Protein AF-A0A6J1Z570-F1 (afdb_monomer)

Solvent-accessible surface area (backbone atoms only — not comparable to full-atom values): 15112 Å² total; per-residue (Å²): 138,85,83,80,77,79,84,75,81,76,87,74,67,71,60,48,63,39,94,82,79,66,54,66,30,42,66,76,55,38,66,63,40,53,66,53,47,60,62,48,73,79,49,80,74,75,82,84,51,67,68,60,59,67,48,61,93,48,93,68,74,79,75,68,76,67,78,79,72,74,84,68,78,79,74,77,78,64,57,68,60,54,49,50,51,51,54,49,53,52,52,50,54,50,51,44,53,50,25,60,74,71,71,44,80,68,70,78,79,74,78,77,86,75,64,86,69,45,43,65,32,93,76,75,69,52,68,27,47,59,75,55,31,60,57,45,44,60,53,41,51,58,47,54,73,70,50,74,84,52,66,66,64,54,51,49,55,51,51,53,51,53,51,57,57,68,68,53,71,81,75,77,77,75,86,71,54,70,70,59,56,53,55,54,52,60,63,70,56,82,71,82,83,78,76,84,82,83,87,83,84,84,80,88,75,79,82,69,85,75,74,83,82,80,80,83,88,81,76,84,82,81,85,87,80,134

Sequence (226 aa):
MAETEAFLADGNQELLPCEVCGRRFAADVLERHGPICRKLFNKKRKPFNSLKQRLQGTDILIVRTAPQSKHQPVRRSNWRQQHEDFINAIRSAKQSTLAVKEGRPLPPPPPASINPDYIQCPYCMRRFNETAASRHINFCKDQSSRRVFDPAQTAAKMASRVQARAQMSPKKEPTVTSAVRVLLQNRALGSPTVVPARPDGLPLSACVAVYPGMPPKGGERQTAVP

Mean predicted aligned error: 22.28 Å

Radius of gyration: 35.98 Å; Cα contacts (8 Å, |Δi|>4): 76; chains: 1; bounding box: 72×76×99 Å

Nearest PDB structures (foldseek):
  6lgl-assembly1_m  TM=1.733E-01  e=3.132E+00  Human alphaherpesvirus 3

Foldseek 3Di:
DDDPPDPPPCPDQPFDAAPQPRDTDHPVVNVVCNVVSVVVSPDDDDPDDPVVVVPVPDPPDPPDPDDDPPDDPPPPDPVPVVVVLVVVQVVLVVVQVVCVVVVHPGDDPPPPPDDPQWDAAPQPRDTDGPVVNVVCNVVSVVVSVVDPPPVVVVVVVVVVVVVVVVPPDPDPPDPDPPVVVVVVVCVVPDDDPDDDDDDDDDDDDDPPVDDPDDDDPDDDDDDDDD

Secondary structure (DSSP, 8-state):
----------TT---EEPTTT--EE-HHHHHHHHHHHHHHHT--PPP--HHHHHHTT---------------------HHHHHHHHHHHHHHHHHHHHHHHHTPPPPPPPPP---TTEEEPTTT--EEEHHHHHHHHHHHHHHHHH----HHHHHHHHHHHHHHHHSSPPP------HHHHHHHHHHHS----PPPPP------------PPPPPP----------

pLDDT: mean 72.23, std 17.19, range [32.25, 94.75]

Organism: Acinonyx jubatus (NCBI:txid32536)

InterPro domains:
  IPR026319 Zinc finger C2HC domain-containing protein 1A/B-like [PTHR13555] (13-191)
  IPR049899 Zinc finger, C2HC/C3H-type [PS52027] (14-43)
  IPR049899 Zinc finger, C2HC/C3H-type [PS52027] (117-146)

Structure (mmCIF, N/CA/C/O backbone):
data_AF-A0A6J1Z570-F1
#
_entry.id   AF-A0A6J1Z570-F1
#
loop_
_atom_site.group_PDB
_atom_site.id
_atom_site.type_symbol
_atom_site.label_atom_id
_atom_site.label_alt_id
_atom_site.label_comp_id
_atom_site.label_asym_id
_atom_site.label_entity_id
_atom_site.label_seq_id
_atom_site.pdbx_PDB_ins_code
_atom_site.Cartn_x
_atom_site.Cartn_y
_atom_site.Cartn_z
_atom_site.occupancy
_atom_site.B_iso_or_equiv
_atom_site.auth_seq_id
_atom_site.auth_comp_id
_atom_site.auth_asym_id
_atom_site.auth_atom_id
_atom_site.pdbx_PDB_model_num
ATOM 1 N N . MET A 1 1 ? 13.216 8.679 -68.398 1.00 39.03 1 MET A N 1
ATOM 2 C CA . MET A 1 1 ? 13.695 7.306 -68.158 1.00 39.03 1 MET A CA 1
ATOM 3 C C . MET A 1 1 ? 13.739 7.126 -66.650 1.00 39.03 1 MET A C 1
ATOM 5 O O . MET A 1 1 ? 14.578 7.744 -66.014 1.00 39.03 1 MET A O 1
ATOM 9 N N . ALA A 1 2 ? 12.737 6.459 -66.078 1.00 46.31 2 ALA A N 1
ATOM 10 C CA . ALA A 1 2 ? 12.627 6.222 -64.642 1.00 46.31 2 ALA A CA 1
ATOM 11 C C . ALA A 1 2 ? 13.081 4.785 -64.374 1.00 46.31 2 ALA A C 1
ATOM 13 O O . ALA A 1 2 ? 12.384 3.849 -64.755 1.00 46.31 2 ALA A O 1
ATOM 14 N N . GLU A 1 3 ? 14.254 4.621 -63.773 1.00 44.81 3 GLU A N 1
ATOM 15 C CA . GLU A 1 3 ? 14.752 3.320 -63.329 1.00 44.81 3 GLU A CA 1
ATOM 16 C C . GLU A 1 3 ? 14.380 3.161 -61.857 1.00 44.81 3 GLU A C 1
ATOM 18 O O . GLU A 1 3 ? 15.061 3.616 -60.942 1.00 44.81 3 GLU A O 1
ATOM 23 N N . THR A 1 4 ? 13.204 2.581 -61.636 1.00 50.41 4 THR A N 1
ATOM 24 C CA . THR A 1 4 ? 12.792 2.070 -60.333 1.00 50.41 4 THR A CA 1
ATOM 25 C C . THR A 1 4 ? 13.566 0.785 -60.073 1.00 50.41 4 THR A C 1
ATOM 27 O O . THR A 1 4 ? 13.170 -0.282 -60.545 1.00 50.41 4 THR A O 1
ATOM 30 N N . GLU A 1 5 ? 14.686 0.899 -59.363 1.00 55.66 5 GLU A N 1
ATOM 31 C CA . GLU A 1 5 ? 15.452 -0.252 -58.895 1.00 55.66 5 GLU A CA 1
ATOM 32 C C . GLU A 1 5 ? 14.578 -1.150 -58.014 1.00 55.66 5 GLU A C 1
ATOM 34 O O . GLU A 1 5 ? 13.958 -0.720 -57.036 1.00 55.66 5 GLU A O 1
ATOM 39 N N . ALA A 1 6 ? 14.500 -2.414 -58.419 1.00 51.16 6 ALA A N 1
ATOM 40 C CA . ALA A 1 6 ? 13.744 -3.449 -57.750 1.00 51.16 6 ALA A CA 1
ATOM 41 C C . ALA A 1 6 ? 14.336 -3.717 -56.360 1.00 51.16 6 ALA A C 1
ATOM 43 O O . ALA A 1 6 ? 15.468 -4.174 -56.218 1.00 51.16 6 ALA A O 1
ATOM 44 N N . PHE A 1 7 ? 13.533 -3.460 -55.331 1.00 51.59 7 PHE A N 1
ATOM 45 C CA . PHE A 1 7 ? 13.795 -3.844 -53.949 1.00 51.59 7 PHE A CA 1
ATOM 46 C C . PHE A 1 7 ? 13.725 -5.379 -53.847 1.00 51.59 7 PHE A C 1
ATOM 48 O O . PHE A 1 7 ? 12.663 -5.955 -53.604 1.00 51.59 7 PHE A O 1
ATOM 55 N N . LEU A 1 8 ? 14.844 -6.061 -54.103 1.00 52.47 8 LEU A N 1
ATOM 56 C CA . LEU A 1 8 ? 14.960 -7.496 -53.863 1.00 52.47 8 LEU A CA 1
ATOM 57 C C . LEU A 1 8 ? 14.956 -7.739 -52.351 1.00 52.47 8 LEU A C 1
ATOM 59 O O . LEU A 1 8 ? 15.816 -7.266 -51.610 1.00 52.47 8 LEU A O 1
ATOM 63 N N . ALA A 1 9 ? 13.934 -8.454 -51.890 1.00 54.38 9 ALA A N 1
ATOM 64 C CA . ALA A 1 9 ? 13.812 -8.915 -50.521 1.00 54.38 9 ALA A CA 1
ATOM 65 C C . ALA A 1 9 ? 14.889 -9.974 -50.235 1.00 54.38 9 ALA A C 1
ATOM 67 O O . ALA A 1 9 ? 14.720 -11.152 -50.550 1.00 54.38 9 ALA A O 1
ATOM 68 N N . ASP A 1 10 ? 15.985 -9.549 -49.614 1.00 55.69 10 ASP A N 1
ATOM 69 C CA . ASP A 1 10 ? 17.013 -10.424 -49.054 1.00 55.69 10 ASP A CA 1
ATOM 70 C C . ASP A 1 10 ? 16.459 -11.218 -47.859 1.00 55.69 10 ASP A C 1
ATOM 72 O O . ASP A 1 10 ? 16.632 -10.878 -46.688 1.00 55.69 10 ASP A O 1
ATOM 76 N N . GLY A 1 11 ? 15.778 -12.321 -48.156 1.00 56.38 11 GLY A N 1
ATOM 77 C CA . GLY A 1 11 ? 15.293 -13.281 -47.165 1.00 56.38 11 GLY A CA 1
ATOM 78 C C . GLY A 1 11 ? 16.377 -14.182 -46.562 1.00 56.38 11 GLY A C 1
ATOM 79 O O . GLY A 1 11 ? 16.032 -15.128 -45.858 1.00 56.38 11 GLY A O 1
ATOM 80 N N . ASN A 1 12 ? 17.668 -13.950 -46.837 1.00 60.09 12 ASN A N 1
ATOM 81 C CA . ASN A 1 12 ? 18.751 -14.781 -46.303 1.00 60.09 12 ASN A CA 1
ATOM 82 C C . ASN A 1 12 ? 20.106 -14.051 -46.260 1.00 60.09 12 ASN A C 1
ATOM 84 O O . ASN A 1 12 ? 21.081 -14.483 -46.868 1.00 60.09 12 ASN A O 1
ATOM 88 N N . GLN A 1 13 ? 20.182 -12.917 -45.559 1.00 71.75 13 GLN A N 1
ATOM 89 C CA . GLN A 1 13 ? 21.483 -12.327 -45.234 1.00 71.75 13 GLN A CA 1
ATOM 90 C C . GLN A 1 13 ? 22.195 -13.214 -44.210 1.00 71.75 13 GLN A C 1
ATOM 92 O O . GLN A 1 13 ? 21.683 -13.453 -43.114 1.00 71.75 13 GLN A O 1
ATOM 97 N N . GLU A 1 14 ? 23.381 -13.702 -44.567 1.00 80.56 14 GLU A N 1
ATOM 98 C CA . GLU A 1 14 ? 24.228 -14.495 -43.684 1.00 80.56 14 GLU A CA 1
ATOM 99 C C . GLU A 1 14 ? 24.595 -13.664 -42.442 1.00 80.56 14 GLU A C 1
ATOM 101 O O . GLU A 1 14 ? 25.355 -12.695 -42.499 1.00 80.56 14 GLU A O 1
ATOM 106 N N . LEU A 1 15 ? 23.979 -13.998 -41.303 1.00 89.00 15 LEU A N 1
ATOM 107 C CA . LEU A 1 15 ? 24.191 -13.273 -40.054 1.00 89.00 15 LEU A CA 1
ATOM 108 C C . LEU A 1 15 ? 25.433 -13.810 -39.340 1.00 89.00 15 LEU A C 1
ATOM 110 O O . LEU A 1 15 ? 25.412 -14.892 -38.736 1.00 89.00 15 LEU A O 1
ATOM 114 N N . LEU A 1 16 ? 26.489 -13.010 -39.348 1.00 89.12 16 LEU A N 1
ATOM 115 C CA . LEU A 1 16 ? 27.759 -13.308 -38.705 1.00 89.12 16 LEU A CA 1
ATOM 116 C C . LEU A 1 16 ? 27.738 -12.849 -37.231 1.00 89.12 16 LEU A C 1
ATOM 118 O O . LEU A 1 16 ? 27.262 -11.748 -36.929 1.00 89.12 16 LEU A O 1
ATOM 122 N N . PRO A 1 17 ? 28.204 -13.675 -36.276 1.00 93.44 17 PRO A N 1
ATOM 123 C CA . PRO A 1 17 ? 28.281 -13.300 -34.867 1.00 93.44 17 PRO A CA 1
ATOM 124 C C . PRO A 1 17 ? 29.435 -12.323 -34.596 1.00 93.44 17 PRO A C 1
ATOM 126 O O . PRO A 1 17 ? 30.544 -12.482 -35.093 1.00 93.44 17 PRO A O 1
ATOM 129 N N . CYS A 1 18 ? 29.198 -11.332 -33.739 1.00 92.69 18 CYS A N 1
ATOM 130 C CA . CYS A 1 18 ? 30.251 -10.467 -33.219 1.00 92.69 18 CYS A CA 1
ATOM 131 C C . CYS A 1 18 ? 31.118 -11.214 -32.196 1.00 92.69 18 CYS A C 1
ATOM 133 O O . CYS A 1 18 ? 30.606 -11.679 -31.179 1.00 92.69 18 CYS A O 1
ATOM 135 N N . GLU A 1 19 ? 32.436 -11.211 -32.397 1.00 89.62 19 GLU A N 1
ATOM 136 C CA . GLU A 1 19 ? 33.436 -11.848 -31.519 1.00 89.62 19 GLU A CA 1
ATOM 137 C C . GLU A 1 19 ? 33.403 -11.362 -30.059 1.00 89.62 19 GLU A C 1
ATOM 139 O O . GLU A 1 19 ? 33.823 -12.071 -29.151 1.00 89.62 19 GLU A O 1
ATOM 144 N N . VAL A 1 20 ? 32.910 -10.142 -29.816 1.00 89.38 20 VAL A N 1
ATOM 145 C CA . VAL A 1 20 ? 32.962 -9.492 -28.497 1.00 89.38 20 VAL A CA 1
ATOM 146 C C . VAL A 1 20 ? 31.667 -9.678 -27.702 1.00 89.38 20 VAL A C 1
ATOM 148 O O . VAL A 1 20 ? 31.713 -9.914 -26.500 1.00 89.38 20 VAL A O 1
ATOM 151 N N . CYS A 1 21 ? 30.498 -9.559 -28.343 1.00 89.69 21 CYS A N 1
ATOM 152 C CA . CYS A 1 21 ? 29.203 -9.621 -27.648 1.00 89.69 21 CYS A CA 1
ATOM 153 C C . CYS A 1 21 ? 28.295 -10.785 -28.069 1.00 89.69 21 CYS A C 1
ATOM 155 O O . CYS A 1 21 ? 27.199 -10.907 -27.523 1.00 89.69 21 CYS A O 1
ATOM 157 N N . GLY A 1 22 ? 28.702 -11.589 -29.056 1.00 89.38 22 GLY A N 1
ATOM 158 C CA . GLY A 1 22 ? 27.965 -12.758 -29.546 1.00 89.38 22 GLY A CA 1
ATOM 159 C C . GLY A 1 22 ? 26.669 -12.459 -30.309 1.00 89.38 22 GLY A C 1
ATOM 160 O O . GLY A 1 22 ? 25.993 -13.385 -30.750 1.00 89.38 22 GLY A O 1
ATOM 161 N N . ARG A 1 23 ? 26.288 -11.186 -30.485 1.00 92.00 23 ARG A N 1
ATOM 162 C CA . ARG A 1 23 ? 25.104 -10.810 -31.279 1.00 92.00 23 ARG A CA 1
ATOM 163 C C . ARG A 1 23 ? 25.392 -11.001 -32.768 1.00 92.00 23 ARG A C 1
ATOM 165 O O . ARG A 1 23 ? 26.503 -10.717 -33.206 1.00 92.00 23 ARG A O 1
ATOM 172 N N . ARG A 1 24 ? 24.398 -11.468 -33.529 1.00 91.75 24 ARG A N 1
ATOM 173 C CA . ARG A 1 24 ? 24.520 -11.748 -34.969 1.00 91.75 24 ARG A CA 1
ATOM 174 C C . ARG A 1 24 ? 24.059 -10.549 -35.799 1.00 91.75 24 ARG A C 1
ATOM 176 O O . ARG A 1 24 ? 23.015 -9.975 -35.495 1.00 91.75 24 ARG A O 1
ATOM 183 N N . PHE A 1 25 ? 24.820 -10.190 -36.828 1.00 92.00 25 PHE A N 1
ATOM 184 C CA . PHE A 1 25 ? 24.572 -9.038 -37.699 1.00 92.00 25 PHE A CA 1
ATOM 185 C C . PHE A 1 25 ? 24.823 -9.406 -39.164 1.00 92.00 25 PHE A C 1
ATOM 187 O O . PHE A 1 25 ? 25.623 -10.294 -39.441 1.00 92.00 25 PHE A O 1
ATOM 194 N N . ALA A 1 26 ? 24.175 -8.704 -40.097 1.00 92.06 26 ALA A N 1
ATOM 195 C CA . ALA A 1 26 ? 24.569 -8.736 -41.506 1.00 92.06 26 ALA A CA 1
ATOM 196 C C . ALA A 1 26 ? 25.972 -8.121 -41.675 1.00 92.06 26 ALA A C 1
ATOM 198 O O . ALA A 1 26 ? 26.375 -7.292 -40.855 1.00 92.06 26 ALA A O 1
ATOM 199 N N . ALA A 1 27 ? 26.700 -8.492 -42.730 1.00 87.81 27 ALA A N 1
ATOM 200 C CA . ALA A 1 27 ? 28.102 -8.105 -42.927 1.00 87.81 27 ALA A CA 1
ATOM 201 C C . ALA A 1 27 ? 28.358 -6.581 -42.842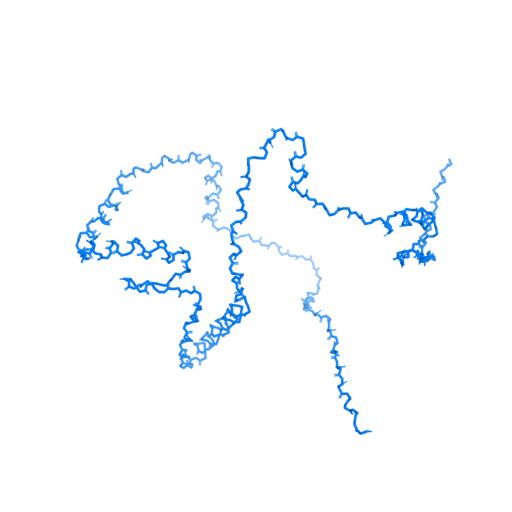 1.00 87.81 27 ALA A C 1
ATOM 203 O O . ALA A 1 27 ? 29.217 -6.157 -42.070 1.00 87.81 27 ALA A O 1
ATOM 204 N N . ASP A 1 28 ? 27.558 -5.750 -43.525 1.00 90.00 28 ASP A N 1
ATOM 205 C CA . ASP A 1 28 ? 27.683 -4.274 -43.477 1.00 90.00 28 ASP A CA 1
ATOM 206 C C . ASP A 1 28 ? 27.443 -3.710 -42.061 1.00 90.00 28 ASP A C 1
ATOM 208 O O . ASP A 1 28 ? 28.134 -2.811 -41.578 1.00 90.00 28 ASP A O 1
ATOM 212 N N . VAL A 1 29 ? 26.494 -4.289 -41.320 1.00 91.50 29 VAL A N 1
ATOM 213 C CA . VAL A 1 29 ? 26.224 -3.870 -39.938 1.00 91.50 29 VAL A CA 1
ATOM 214 C C . VAL A 1 29 ? 27.335 -4.341 -39.000 1.00 91.50 29 VAL A C 1
ATOM 216 O O . VAL A 1 29 ? 27.679 -3.620 -38.060 1.00 91.50 29 VAL A O 1
ATOM 219 N N . LEU A 1 30 ? 27.917 -5.521 -39.244 1.00 92.06 30 LEU A N 1
ATOM 220 C CA . LEU A 1 30 ? 29.006 -6.068 -38.439 1.00 92.06 30 LEU A CA 1
ATOM 221 C C . LEU A 1 30 ? 30.275 -5.212 -38.547 1.00 92.06 30 LEU A C 1
ATOM 223 O O . LEU A 1 30 ? 30.895 -4.948 -37.515 1.00 92.06 30 LEU A O 1
ATOM 227 N N . GLU A 1 31 ? 30.601 -4.713 -39.743 1.00 91.75 31 GLU A N 1
ATOM 228 C CA . GLU A 1 31 ? 31.704 -3.765 -39.977 1.00 91.75 31 GLU A CA 1
ATOM 229 C C . GLU A 1 31 ? 31.595 -2.525 -39.076 1.00 91.75 31 GLU A C 1
ATOM 231 O O . GLU A 1 31 ? 32.557 -2.126 -38.415 1.00 91.75 31 GLU A O 1
ATOM 236 N N . ARG A 1 32 ? 30.395 -1.945 -38.956 1.00 93.94 32 ARG A N 1
ATOM 237 C CA . ARG A 1 32 ? 30.157 -0.769 -38.096 1.00 93.94 32 ARG A CA 1
ATOM 238 C C . ARG A 1 32 ? 30.053 -1.145 -36.618 1.00 93.94 32 ARG A C 1
ATOM 240 O O . ARG A 1 32 ? 30.471 -0.389 -35.738 1.00 93.94 32 ARG A O 1
ATOM 247 N N . HIS A 1 33 ? 29.497 -2.319 -36.327 1.00 93.62 33 HIS A N 1
ATOM 248 C CA . HIS A 1 33 ? 29.290 -2.815 -34.972 1.00 93.62 33 HIS A CA 1
ATOM 249 C C . HIS A 1 33 ? 30.604 -3.197 -34.281 1.00 93.62 33 HIS A C 1
ATOM 251 O O . HIS A 1 33 ? 30.797 -2.837 -33.119 1.00 93.62 33 HIS A O 1
ATOM 257 N N . GLY A 1 34 ? 31.515 -3.888 -34.971 1.00 90.50 34 GLY A N 1
ATOM 258 C CA . GLY A 1 34 ? 32.787 -4.391 -34.443 1.00 90.50 34 GLY A CA 1
ATOM 259 C C . GLY A 1 34 ? 33.595 -3.365 -33.631 1.00 90.50 34 GLY A C 1
ATOM 260 O O . GLY A 1 34 ? 33.846 -3.599 -32.439 1.00 90.50 34 GLY A O 1
ATOM 261 N N . PRO A 1 35 ? 33.962 -2.199 -34.200 1.00 92.31 35 PRO A N 1
ATOM 262 C CA . PRO A 1 35 ? 34.765 -1.200 -33.497 1.00 92.31 35 PRO A CA 1
ATOM 263 C C . PRO A 1 35 ? 34.021 -0.548 -32.322 1.00 92.31 35 PRO A C 1
ATOM 265 O O . PRO A 1 35 ? 34.643 -0.205 -31.314 1.00 92.31 35 PRO A O 1
ATOM 268 N N . ILE A 1 36 ? 32.696 -0.384 -32.407 1.00 91.81 36 ILE A N 1
ATOM 269 C CA . ILE A 1 36 ? 31.874 0.202 -31.334 1.00 91.81 36 ILE A CA 1
ATOM 270 C C . ILE A 1 36 ? 31.732 -0.790 -30.180 1.00 91.81 36 ILE A C 1
ATOM 272 O O . ILE A 1 36 ? 31.922 -0.440 -29.013 1.00 91.81 36 ILE A O 1
ATOM 276 N N . CYS A 1 37 ? 31.429 -2.040 -30.512 1.00 92.06 37 CYS A N 1
ATOM 277 C CA . CYS A 1 37 ? 31.234 -3.123 -29.567 1.00 92.06 37 CYS A CA 1
ATOM 278 C C . CYS A 1 37 ? 32.497 -3.365 -28.744 1.00 92.06 37 CYS A C 1
ATOM 280 O O . CYS A 1 37 ? 32.435 -3.353 -27.517 1.00 92.06 37 CYS A O 1
ATOM 282 N N . ARG A 1 38 ? 33.665 -3.430 -29.396 1.00 90.25 38 ARG A N 1
ATOM 283 C CA . ARG A 1 38 ? 34.967 -3.557 -28.724 1.00 90.25 38 ARG A CA 1
ATOM 284 C C . ARG A 1 38 ? 35.237 -2.413 -27.739 1.00 90.25 38 ARG A C 1
ATOM 286 O O . ARG A 1 38 ? 35.681 -2.657 -26.619 1.00 90.25 38 ARG A O 1
ATOM 293 N N . LYS A 1 39 ? 34.928 -1.167 -28.124 1.00 88.75 39 LYS A N 1
ATOM 294 C CA . LYS A 1 39 ? 35.106 0.023 -27.267 1.00 88.75 39 LYS A CA 1
ATOM 295 C C . LYS A 1 39 ? 34.144 0.048 -26.076 1.00 88.75 39 LYS A C 1
ATOM 297 O O . LYS A 1 39 ? 34.499 0.553 -25.012 1.00 88.75 39 LYS A O 1
ATOM 302 N N . LEU A 1 40 ? 32.918 -0.446 -26.249 1.00 88.38 40 LEU A N 1
ATOM 303 C CA . LEU A 1 40 ? 31.883 -0.387 -25.217 1.00 88.38 40 LEU A CA 1
ATOM 304 C C . LEU A 1 40 ? 31.893 -1.593 -24.275 1.00 88.38 40 LEU A C 1
ATOM 306 O O . LEU A 1 40 ? 31.612 -1.412 -23.094 1.00 88.38 40 LEU A O 1
ATOM 310 N N . PHE A 1 41 ? 32.228 -2.788 -24.758 1.00 86.19 41 PHE A N 1
ATOM 311 C CA . PHE A 1 41 ? 32.132 -4.030 -23.987 1.00 86.19 41 PHE A CA 1
ATOM 312 C C . PHE A 1 41 ? 33.067 -4.048 -22.772 1.00 86.19 41 PHE A C 1
ATOM 314 O O . PHE A 1 41 ? 32.654 -4.404 -21.672 1.00 86.19 41 PHE A O 1
ATOM 321 N N . ASN A 1 42 ? 34.295 -3.551 -22.936 1.00 82.19 42 ASN A N 1
ATOM 322 C CA . ASN A 1 42 ? 35.270 -3.474 -21.843 1.00 82.19 42 ASN A CA 1
ATOM 323 C C . ASN A 1 42 ? 35.060 -2.255 -20.927 1.00 82.19 42 ASN A C 1
ATOM 325 O O . ASN A 1 42 ? 35.620 -2.180 -19.832 1.00 82.19 42 ASN A O 1
ATOM 329 N N . LYS A 1 43 ? 34.234 -1.286 -21.338 1.00 84.44 43 LYS A N 1
ATOM 330 C CA . LYS A 1 43 ? 33.998 -0.051 -20.589 1.00 84.44 43 LYS A CA 1
ATOM 331 C C . LYS A 1 43 ? 32.752 -0.184 -19.716 1.00 84.44 43 LYS A C 1
ATOM 333 O O . LYS A 1 43 ? 31.631 0.079 -20.150 1.00 84.44 43 LYS A O 1
ATOM 338 N N . LYS A 1 44 ? 32.948 -0.493 -18.433 1.00 81.75 44 LYS A N 1
ATOM 339 C CA . LYS A 1 44 ? 31.874 -0.429 -17.430 1.00 81.75 44 LYS A CA 1
ATOM 340 C C . LYS A 1 44 ? 31.391 1.021 -17.291 1.00 81.75 44 LYS A C 1
ATOM 342 O O . LYS A 1 44 ? 32.126 1.891 -16.820 1.00 81.75 44 LYS A O 1
ATOM 347 N N . ARG A 1 45 ? 30.159 1.307 -17.732 1.00 83.75 45 ARG A N 1
ATOM 348 C CA . ARG A 1 45 ? 29.529 2.620 -17.515 1.00 83.75 45 ARG A CA 1
ATOM 349 C C . ARG A 1 45 ? 29.343 2.829 -16.013 1.00 83.75 45 ARG A C 1
ATOM 351 O O . ARG A 1 45 ? 28.936 1.911 -15.305 1.00 83.75 45 ARG A O 1
ATOM 358 N N . LYS A 1 46 ? 29.635 4.037 -15.528 1.00 83.75 46 LYS A N 1
ATOM 359 C CA . LYS A 1 46 ? 29.370 4.398 -14.131 1.00 83.75 46 LYS A CA 1
ATOM 360 C C . LYS A 1 46 ? 27.859 4.287 -13.891 1.00 83.75 46 LYS A C 1
ATOM 362 O O . LYS A 1 46 ? 27.110 4.825 -14.713 1.00 83.75 46 LYS A O 1
ATOM 367 N N . PRO A 1 47 ? 27.407 3.614 -12.817 1.00 89.94 47 PRO A N 1
ATOM 368 C CA . PRO A 1 47 ? 26.001 3.599 -12.453 1.00 89.94 47 PRO A CA 1
ATOM 369 C C . PRO A 1 47 ? 25.472 5.025 -12.395 1.00 89.94 47 PRO A C 1
ATOM 371 O O . PRO A 1 47 ? 26.081 5.912 -11.788 1.00 89.94 47 PRO A O 1
ATOM 374 N N . PHE A 1 48 ? 24.364 5.248 -13.087 1.00 88.75 48 PHE A N 1
ATOM 375 C CA . PHE A 1 48 ? 23.754 6.555 -13.142 1.00 88.75 48 PHE A CA 1
ATOM 376 C C . PHE A 1 48 ? 23.190 6.909 -11.762 1.00 88.75 48 PHE A C 1
ATOM 378 O O . PHE A 1 48 ? 22.290 6.238 -11.260 1.00 88.75 48 PHE A O 1
ATOM 385 N N . ASN A 1 49 ? 23.736 7.949 -11.132 1.00 88.38 49 ASN A N 1
ATOM 386 C CA . ASN A 1 49 ? 23.252 8.432 -9.846 1.00 88.38 49 ASN A CA 1
ATOM 387 C C . ASN A 1 49 ? 22.321 9.627 -10.084 1.00 88.38 49 ASN A C 1
ATOM 389 O O . ASN A 1 49 ? 22.773 10.731 -10.393 1.00 88.38 49 ASN A O 1
ATOM 393 N N . SER A 1 50 ? 21.017 9.387 -9.941 1.00 87.69 50 SER A N 1
ATOM 394 C CA . SER A 1 50 ? 19.969 10.384 -10.177 1.00 87.69 50 SER A CA 1
ATOM 395 C C . SER A 1 50 ? 20.079 11.593 -9.247 1.00 87.69 50 SER A C 1
ATOM 397 O O . SER A 1 50 ? 19.844 12.715 -9.687 1.00 87.69 50 SER A O 1
ATOM 399 N N . LEU A 1 51 ? 20.485 11.391 -7.989 1.00 84.94 51 LEU A N 1
ATOM 400 C CA . LEU A 1 51 ? 20.720 12.475 -7.036 1.00 84.94 51 LEU A CA 1
ATOM 401 C C . LEU A 1 51 ? 21.867 13.366 -7.514 1.00 84.94 51 LEU A C 1
ATOM 403 O O . LEU A 1 51 ? 21.719 14.581 -7.572 1.00 84.94 51 LEU A O 1
ATOM 407 N N . LYS A 1 52 ? 22.984 12.763 -7.933 1.00 82.94 52 LYS A N 1
ATOM 408 C CA . LYS A 1 52 ? 24.130 13.511 -8.454 1.00 82.94 52 LYS A CA 1
ATOM 409 C C . LYS A 1 52 ? 23.771 14.300 -9.713 1.00 82.94 52 LYS A C 1
ATOM 411 O O . LYS A 1 52 ? 24.164 15.454 -9.804 1.00 82.94 52 LYS A O 1
ATOM 416 N N . GLN A 1 53 ? 23.010 13.720 -10.645 1.00 88.06 53 GLN A N 1
ATOM 417 C CA . GLN A 1 53 ? 22.578 14.455 -11.841 1.00 88.06 53 GLN A CA 1
ATOM 418 C C . GLN A 1 53 ? 21.637 15.616 -11.496 1.00 88.06 53 GLN A C 1
ATOM 420 O O . GLN A 1 53 ? 21.735 16.663 -12.117 1.00 88.06 53 GLN A O 1
ATOM 425 N N . ARG A 1 54 ? 20.747 15.458 -10.507 1.00 83.75 54 ARG A N 1
ATOM 426 C CA . ARG A 1 54 ? 19.865 16.548 -10.053 1.00 83.75 54 ARG A CA 1
ATOM 427 C C . ARG A 1 54 ? 20.621 17.685 -9.366 1.00 83.75 54 ARG A C 1
ATOM 429 O O . ARG A 1 54 ? 20.178 18.819 -9.454 1.00 83.75 54 ARG A O 1
ATOM 436 N N . LEU A 1 55 ? 21.717 17.368 -8.672 1.00 83.19 55 LEU A N 1
ATOM 437 C CA . LEU A 1 55 ? 22.544 18.345 -7.955 1.00 83.19 55 LEU A CA 1
ATOM 438 C C . LEU A 1 55 ? 23.586 19.031 -8.853 1.00 83.19 55 LEU A C 1
ATOM 440 O O . LEU A 1 55 ? 24.071 20.111 -8.525 1.00 83.19 55 LEU A O 1
ATOM 444 N N . GLN A 1 56 ? 23.965 18.418 -9.976 1.00 80.44 56 GLN A N 1
ATOM 445 C CA . GLN A 1 56 ? 24.863 19.042 -10.945 1.00 80.44 56 GLN A CA 1
ATOM 446 C C . GLN A 1 56 ? 24.168 20.242 -11.606 1.00 80.44 56 GLN A C 1
ATOM 448 O O . GLN A 1 56 ? 23.201 20.070 -12.338 1.00 80.44 56 GLN A O 1
ATOM 453 N N . GLY A 1 57 ? 24.678 21.453 -11.356 1.00 77.69 57 GLY A N 1
ATOM 454 C CA . GLY A 1 57 ? 24.150 22.703 -11.922 1.00 77.69 57 GLY A CA 1
ATOM 455 C C . GLY A 1 57 ? 23.197 23.478 -11.006 1.00 77.69 57 GLY A C 1
ATOM 456 O O . GLY A 1 57 ? 22.748 24.554 -11.386 1.00 77.69 57 GLY A O 1
ATOM 457 N N . THR A 1 58 ? 22.914 22.977 -9.801 1.00 77.62 58 THR A N 1
ATOM 458 C CA . THR A 1 58 ? 22.197 23.732 -8.764 1.00 77.62 58 THR A CA 1
ATOM 459 C C . THR A 1 58 ? 23.167 24.161 -7.670 1.00 77.62 58 THR A C 1
ATOM 461 O O . THR A 1 58 ? 23.813 23.300 -7.076 1.00 77.62 58 THR A O 1
ATOM 464 N N . ASP A 1 59 ? 23.210 25.453 -7.337 1.00 66.81 59 ASP A N 1
ATOM 465 C CA . ASP A 1 59 ? 24.029 26.009 -6.240 1.00 66.81 59 ASP A CA 1
ATOM 466 C C . ASP A 1 59 ? 23.410 25.750 -4.848 1.00 66.81 59 ASP A C 1
ATOM 468 O O . ASP A 1 59 ? 23.549 26.507 -3.888 1.00 66.81 59 ASP A O 1
ATOM 472 N N . ILE A 1 60 ? 22.654 24.655 -4.739 1.00 65.12 60 ILE A N 1
ATOM 473 C CA . ILE A 1 60 ? 22.084 24.201 -3.481 1.00 65.12 60 ILE A CA 1
ATOM 474 C C . ILE A 1 60 ? 23.226 23.526 -2.729 1.00 65.12 60 ILE A C 1
ATOM 476 O O . ILE A 1 60 ? 23.488 22.332 -2.897 1.00 65.12 60 ILE A O 1
ATOM 480 N N . LEU A 1 61 ? 23.907 24.313 -1.890 1.00 59.19 61 LEU A N 1
ATOM 481 C CA . LEU A 1 61 ? 24.676 23.805 -0.759 1.00 59.19 61 LEU A CA 1
ATOM 482 C C . LEU A 1 61 ? 23.858 22.686 -0.128 1.00 59.19 61 LEU A C 1
ATOM 484 O O . LEU A 1 61 ? 22.706 22.895 0.254 1.00 59.19 61 LEU A O 1
ATOM 488 N N . ILE A 1 62 ? 24.440 21.490 -0.079 1.00 59.56 62 ILE A N 1
ATOM 489 C CA . ILE A 1 62 ? 23.846 20.305 0.524 1.00 59.56 62 ILE A CA 1
ATOM 490 C C . ILE A 1 62 ? 23.511 20.678 1.970 1.00 59.56 62 ILE A C 1
ATOM 492 O O . ILE A 1 62 ? 24.355 20.577 2.863 1.00 59.56 62 ILE A O 1
ATOM 496 N N . VAL A 1 63 ? 22.281 21.140 2.211 1.00 51.81 63 VAL A N 1
ATOM 497 C CA . VAL A 1 63 ? 21.695 21.185 3.542 1.00 51.81 63 VAL A CA 1
ATOM 498 C C . VAL A 1 63 ? 21.650 19.731 3.944 1.00 51.81 63 VAL A C 1
ATOM 500 O O . VAL A 1 63 ? 20.811 18.964 3.477 1.00 51.81 63 VAL A O 1
ATOM 503 N N . ARG A 1 64 ? 22.692 19.375 4.695 1.00 54.25 64 ARG A N 1
ATOM 504 C CA . ARG A 1 64 ? 22.993 18.111 5.349 1.00 54.25 64 ARG A CA 1
ATOM 505 C C . ARG A 1 64 ? 21.722 17.282 5.427 1.00 54.25 64 ARG A C 1
ATOM 507 O O . ARG A 1 64 ? 20.924 17.448 6.346 1.00 54.25 64 ARG A O 1
ATOM 514 N N . THR A 1 65 ? 21.535 16.388 4.457 1.00 56.44 65 THR A N 1
ATOM 515 C CA . THR A 1 65 ? 20.658 15.246 4.673 1.00 56.44 65 THR A CA 1
ATOM 516 C C . THR A 1 65 ? 21.167 14.615 5.950 1.00 56.44 65 THR A C 1
ATOM 518 O O . THR A 1 65 ? 22.325 14.191 6.005 1.00 56.44 65 THR A O 1
ATOM 521 N N . ALA A 1 66 ? 20.342 14.696 6.991 1.00 58.69 66 ALA A N 1
ATOM 522 C CA . ALA A 1 66 ? 20.656 14.210 8.317 1.00 58.69 66 ALA A CA 1
ATOM 523 C C . ALA A 1 66 ? 21.297 12.814 8.220 1.00 58.69 66 ALA A C 1
ATOM 525 O O . ALA A 1 66 ? 20.921 12.044 7.324 1.00 58.69 66 ALA A O 1
ATOM 526 N N . PRO A 1 67 ? 22.265 12.486 9.098 1.00 56.31 67 PRO A N 1
ATOM 527 C CA . PRO A 1 67 ? 22.869 11.164 9.116 1.00 56.31 67 PRO A CA 1
ATOM 528 C C . PRO A 1 67 ? 21.756 10.124 9.096 1.00 56.31 67 PRO A C 1
ATOM 530 O O . PRO A 1 67 ? 20.819 10.210 9.892 1.00 56.31 67 PRO A O 1
ATOM 533 N N . GLN A 1 68 ? 21.841 9.212 8.123 1.00 58.38 68 GLN A N 1
ATOM 534 C CA . GLN A 1 68 ? 20.889 8.128 7.915 1.00 58.38 68 GLN A CA 1
ATOM 535 C C . GLN A 1 68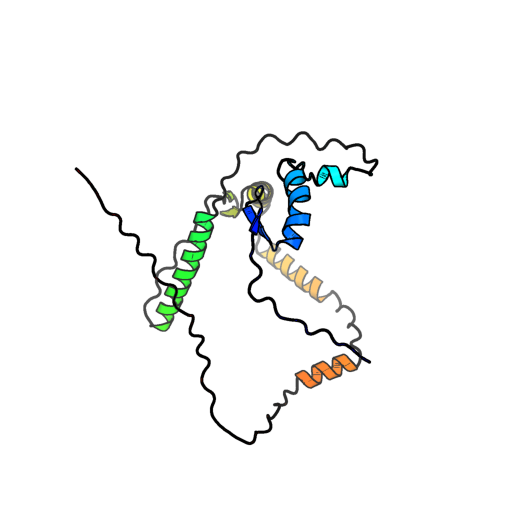 ? 20.537 7.542 9.278 1.00 58.38 68 GLN A C 1
ATOM 537 O O . GLN A 1 68 ? 21.405 7.033 9.991 1.00 58.38 68 GLN A O 1
ATOM 542 N N . SER A 1 69 ? 19.273 7.715 9.668 1.00 60.69 69 SER A N 1
ATOM 543 C CA . SER A 1 69 ? 18.746 7.196 10.919 1.00 60.69 69 SER A CA 1
ATOM 544 C C . SER A 1 69 ? 19.149 5.733 11.037 1.00 60.69 69 SER A C 1
ATOM 546 O O . SER A 1 69 ? 18.970 4.981 10.077 1.00 60.69 69 SER A O 1
ATOM 548 N N . LYS A 1 70 ? 19.709 5.377 12.199 1.00 56.09 70 LYS A N 1
ATOM 549 C CA . LYS A 1 70 ? 20.107 4.028 12.619 1.00 56.09 70 LYS A CA 1
ATOM 550 C C . LYS A 1 70 ? 19.295 2.958 11.893 1.00 56.09 70 LYS A C 1
ATOM 552 O O . LYS A 1 70 ? 18.069 3.016 11.923 1.00 56.09 70 LYS A O 1
ATOM 557 N N . HIS A 1 71 ? 20.005 2.023 11.263 1.00 56.41 71 HIS A N 1
ATOM 558 C CA . HIS A 1 71 ? 19.493 0.861 10.544 1.00 56.41 71 HIS A CA 1
ATOM 559 C C . HIS A 1 71 ? 18.312 0.237 11.303 1.00 56.41 71 HIS A C 1
ATOM 561 O O . HIS A 1 71 ? 18.502 -0.563 12.219 1.00 56.41 71 HIS A O 1
ATOM 567 N N . GLN A 1 72 ? 17.088 0.651 10.964 1.00 63.09 72 GLN A N 1
ATOM 568 C CA . GLN A 1 72 ? 15.888 0.039 11.517 1.00 63.09 72 GLN A CA 1
ATOM 569 C C . GLN A 1 72 ? 15.945 -1.444 11.136 1.00 63.09 72 GLN A C 1
ATOM 571 O O . GLN A 1 72 ? 16.334 -1.753 10.001 1.00 63.09 72 GLN A O 1
ATOM 576 N N . PRO A 1 73 ? 15.624 -2.373 12.052 1.00 65.88 73 PRO A N 1
ATOM 577 C CA . PRO A 1 73 ? 15.585 -3.784 11.712 1.00 65.88 73 PRO A CA 1
ATOM 578 C C . PRO A 1 73 ? 14.681 -3.938 10.492 1.00 65.88 73 PRO A C 1
ATOM 580 O O . PRO A 1 73 ? 13.548 -3.453 10.483 1.00 65.88 73 PRO A O 1
ATOM 583 N N . VAL A 1 74 ? 15.225 -4.536 9.430 1.00 63.16 74 VAL A N 1
ATOM 584 C CA . VAL A 1 74 ? 14.512 -4.751 8.172 1.00 63.16 74 VAL A CA 1
ATOM 585 C C . VAL A 1 74 ? 13.268 -5.563 8.514 1.00 63.16 74 VAL A C 1
ATOM 587 O O . VAL A 1 74 ? 13.361 -6.766 8.769 1.00 63.16 74 VAL A O 1
ATOM 590 N N . ARG A 1 75 ? 12.106 -4.901 8.592 1.00 66.69 75 ARG A N 1
ATOM 591 C CA . ARG A 1 75 ? 10.832 -5.586 8.808 1.00 66.69 75 ARG A CA 1
ATOM 592 C C . ARG A 1 75 ? 10.669 -6.549 7.644 1.00 66.69 75 ARG A C 1
ATOM 594 O O . ARG A 1 75 ? 10.606 -6.134 6.486 1.00 66.69 75 ARG A O 1
ATOM 601 N N . ARG A 1 76 ? 10.684 -7.844 7.948 1.00 68.69 76 ARG A N 1
ATOM 602 C CA . ARG A 1 76 ? 10.517 -8.890 6.943 1.00 68.69 76 ARG A CA 1
ATOM 603 C C . ARG A 1 76 ? 9.106 -8.739 6.390 1.00 68.69 76 ARG A C 1
ATOM 605 O O . ARG A 1 76 ? 8.139 -8.827 7.137 1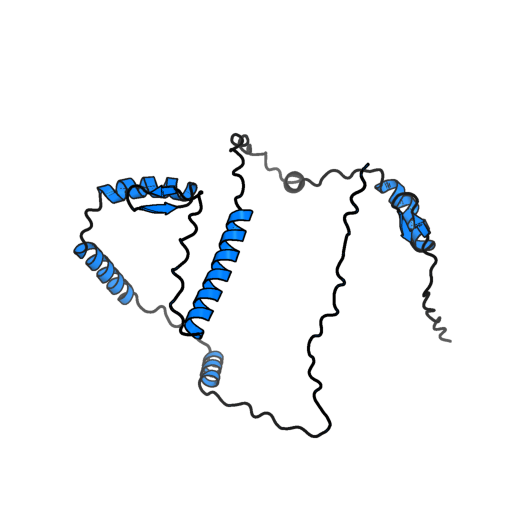.00 68.69 76 ARG A O 1
ATOM 612 N N . SER A 1 77 ? 8.999 -8.438 5.100 1.00 73.56 77 SER A N 1
ATOM 613 C CA . SER A 1 77 ? 7.702 -8.301 4.444 1.00 73.56 77 SER A CA 1
ATOM 614 C C . SER A 1 77 ? 6.979 -9.645 4.477 1.00 73.56 77 SER A C 1
ATOM 616 O O . SER A 1 77 ? 7.474 -10.633 3.931 1.00 73.56 77 SER A O 1
ATOM 618 N N . ASN A 1 78 ? 5.801 -9.677 5.094 1.00 80.94 78 ASN A N 1
ATOM 619 C CA . ASN A 1 78 ? 4.961 -10.866 5.177 1.00 80.94 78 ASN A CA 1
ATOM 620 C C . ASN A 1 78 ? 4.100 -11.066 3.911 1.00 80.94 78 ASN A C 1
ATOM 622 O O . ASN A 1 78 ? 2.914 -11.380 3.968 1.00 80.94 78 ASN A O 1
ATOM 626 N N . TRP A 1 79 ? 4.677 -10.819 2.732 1.00 82.94 79 TRP A N 1
ATOM 627 C CA . TRP A 1 79 ? 3.906 -10.784 1.487 1.00 82.94 79 TRP A CA 1
ATOM 628 C C . TRP A 1 79 ? 3.362 -12.162 1.093 1.00 82.94 79 TRP A C 1
ATOM 630 O O . TRP A 1 79 ? 2.267 -12.248 0.547 1.00 82.94 79 TRP A O 1
ATOM 640 N N . ARG A 1 80 ? 4.110 -13.243 1.369 1.00 87.75 80 ARG A N 1
ATOM 641 C CA . ARG A 1 80 ? 3.696 -14.610 1.013 1.00 87.75 80 ARG A CA 1
ATOM 642 C C . ARG A 1 80 ? 2.442 -15.013 1.776 1.00 87.75 80 ARG A C 1
ATOM 644 O O . ARG A 1 80 ? 1.508 -15.494 1.147 1.00 87.75 80 ARG A O 1
ATOM 651 N N . GLN A 1 81 ? 2.401 -14.762 3.086 1.00 83.81 81 GLN A N 1
ATOM 652 C CA . GLN A 1 81 ? 1.230 -15.108 3.887 1.00 83.81 81 GLN A CA 1
ATOM 653 C C . GLN A 1 81 ? 0.076 -14.121 3.662 1.00 83.81 81 GLN A C 1
ATOM 655 O O . GLN A 1 81 ? -1.054 -14.571 3.550 1.00 83.81 81 GLN A O 1
ATOM 660 N N . GLN A 1 82 ? 0.326 -12.827 3.409 1.00 83.75 82 GLN A N 1
ATOM 661 C CA . GLN A 1 82 ? -0.735 -11.914 2.939 1.00 83.75 82 GLN A CA 1
ATOM 662 C C . GLN A 1 82 ? -1.357 -12.364 1.607 1.00 83.75 82 GLN A C 1
ATOM 664 O O . GLN A 1 82 ? -2.570 -12.272 1.418 1.00 83.75 82 GLN A O 1
ATOM 669 N N . HIS A 1 83 ? -0.534 -12.847 0.674 1.00 90.81 83 HIS A N 1
ATOM 670 C CA . HIS A 1 83 ? -1.005 -13.374 -0.601 1.00 90.81 83 HIS A CA 1
ATOM 671 C C . HIS A 1 83 ? -1.808 -14.664 -0.413 1.00 90.81 83 HIS A C 1
ATOM 673 O O . HIS A 1 83 ? -2.898 -14.791 -0.964 1.00 90.81 83 HIS A O 1
ATOM 679 N N . GLU A 1 84 ? -1.297 -15.605 0.379 1.00 90.50 84 GLU A N 1
ATOM 680 C CA . GLU A 1 84 ? -1.991 -16.854 0.689 1.00 90.50 84 GLU A CA 1
ATOM 681 C C . GLU A 1 84 ? -3.338 -16.602 1.379 1.00 90.50 84 GLU A C 1
ATOM 683 O O . GLU A 1 84 ? -4.355 -17.143 0.945 1.00 90.50 84 GLU A O 1
ATOM 688 N N . ASP A 1 85 ? -3.371 -15.720 2.378 1.00 87.50 85 ASP A N 1
ATOM 689 C CA . ASP A 1 85 ? -4.589 -15.324 3.084 1.00 87.50 85 ASP A CA 1
ATOM 690 C C . ASP A 1 85 ? -5.622 -14.721 2.134 1.00 87.50 85 ASP A C 1
ATOM 692 O O . ASP A 1 85 ? -6.806 -15.056 2.197 1.00 87.50 85 ASP A O 1
ATOM 696 N N . PHE A 1 86 ? -5.183 -13.871 1.204 1.00 88.69 86 PHE A N 1
ATOM 697 C CA . PHE A 1 86 ? -6.055 -13.304 0.181 1.00 88.69 86 PHE A CA 1
ATOM 698 C C . PHE A 1 86 ? -6.636 -14.383 -0.743 1.00 88.69 86 PHE A C 1
ATOM 700 O O . PHE A 1 86 ? -7.843 -14.415 -0.991 1.00 88.69 86 PHE A O 1
ATOM 707 N N . ILE A 1 87 ? -5.797 -15.301 -1.227 1.00 93.25 87 ILE A N 1
ATOM 708 C CA . ILE A 1 87 ? -6.237 -16.407 -2.082 1.00 93.25 87 ILE A CA 1
ATOM 709 C C . ILE A 1 87 ? -7.221 -17.318 -1.332 1.00 93.25 87 ILE A C 1
ATOM 711 O O . ILE A 1 87 ? -8.251 -17.705 -1.890 1.00 93.25 87 ILE A O 1
ATOM 715 N N . ASN A 1 88 ? -6.952 -17.625 -0.064 1.00 90.88 88 ASN A N 1
ATOM 716 C CA . ASN A 1 88 ? -7.824 -18.441 0.776 1.00 90.88 88 ASN A CA 1
ATOM 717 C C . ASN A 1 88 ? -9.160 -17.742 1.068 1.00 90.88 88 ASN A C 1
ATOM 719 O O . ASN A 1 88 ? -10.204 -18.391 0.988 1.00 90.88 88 ASN A O 1
ATOM 723 N N . ALA A 1 89 ? -9.159 -16.428 1.310 1.00 89.06 89 ALA A N 1
ATOM 724 C CA . ALA A 1 89 ? -10.376 -15.633 1.476 1.00 89.06 89 ALA A CA 1
ATOM 725 C C . ALA A 1 89 ? -11.257 -15.639 0.213 1.00 89.06 89 ALA A C 1
ATOM 727 O O . ALA A 1 89 ? -12.478 -15.755 0.304 1.00 89.06 89 ALA A O 1
ATOM 728 N N . ILE A 1 90 ? -10.658 -15.581 -0.982 1.00 91.69 90 ILE A N 1
ATOM 729 C CA . ILE A 1 90 ? -11.417 -15.703 -2.237 1.00 91.69 90 ILE A CA 1
ATOM 730 C C . ILE A 1 90 ? -11.991 -17.113 -2.402 1.00 91.69 90 ILE A C 1
ATOM 732 O O . ILE A 1 90 ? -13.149 -17.265 -2.796 1.00 91.69 90 ILE A O 1
ATOM 736 N N . ARG A 1 91 ? -11.199 -18.158 -2.131 1.00 91.88 91 ARG A N 1
ATOM 737 C CA . ARG A 1 91 ? -11.663 -19.551 -2.248 1.00 91.88 91 ARG A CA 1
ATOM 738 C C . ARG A 1 91 ? -12.831 -19.831 -1.306 1.00 91.88 91 ARG A C 1
ATOM 740 O O . ARG A 1 91 ? -13.827 -20.396 -1.750 1.00 91.88 91 ARG A O 1
ATOM 747 N N . SER A 1 92 ? -12.740 -19.401 -0.050 1.00 89.00 92 SER A N 1
ATOM 748 C CA . SER A 1 92 ? -13.810 -19.591 0.933 1.00 89.00 92 SER A CA 1
ATOM 749 C C . SER A 1 92 ? -15.078 -18.816 0.565 1.00 89.00 92 SER A C 1
ATOM 751 O O . SER A 1 92 ? -16.168 -19.375 0.644 1.00 89.00 92 SER A O 1
ATOM 753 N N . ALA A 1 93 ? -14.955 -17.584 0.057 1.00 87.31 93 ALA A N 1
ATOM 754 C CA . ALA A 1 93 ? -16.097 -16.813 -0.440 1.00 87.31 93 ALA A CA 1
ATOM 755 C C . ALA A 1 93 ? -16.795 -17.485 -1.640 1.00 87.31 93 ALA A C 1
ATOM 757 O O . ALA A 1 93 ? -18.020 -17.451 -1.768 1.00 87.31 93 ALA A O 1
ATOM 758 N N . LYS A 1 94 ? -16.036 -18.139 -2.527 1.00 90.00 94 LYS A N 1
ATOM 759 C CA . LYS A 1 94 ? -16.623 -18.933 -3.617 1.00 90.00 94 LYS A CA 1
ATOM 760 C C . LYS A 1 94 ? -17.341 -20.174 -3.086 1.00 90.00 94 LYS A C 1
ATOM 762 O O . LYS A 1 94 ? -18.446 -20.457 -3.536 1.00 90.00 94 LYS A O 1
ATOM 767 N N . GLN A 1 95 ? -16.750 -20.882 -2.123 1.00 87.62 95 GLN A N 1
ATOM 768 C CA . GLN A 1 95 ? -17.372 -22.057 -1.501 1.00 87.62 95 GLN A CA 1
ATOM 769 C C . GLN A 1 95 ? -18.675 -21.708 -0.773 1.00 87.62 95 GLN A C 1
ATOM 771 O O . GLN A 1 95 ? -19.661 -22.423 -0.929 1.00 87.62 95 GLN A O 1
ATOM 776 N N . SER A 1 96 ? -18.720 -20.594 -0.037 1.00 85.00 96 SER A N 1
ATOM 777 C CA . SER A 1 96 ? -19.959 -20.143 0.606 1.00 85.00 96 SER A CA 1
ATOM 778 C C . SER A 1 96 ? -21.035 -19.791 -0.423 1.00 85.00 96 SER A C 1
ATOM 780 O O . SER A 1 96 ? -22.188 -20.172 -0.251 1.00 85.00 96 SER A O 1
ATOM 782 N N . THR A 1 97 ? -20.661 -19.153 -1.536 1.00 86.12 97 THR A N 1
ATOM 783 C CA . THR A 1 97 ? -21.592 -18.842 -2.635 1.00 86.12 97 THR A CA 1
ATOM 784 C C . THR A 1 97 ? -22.165 -20.109 -3.287 1.00 86.12 97 THR A C 1
ATOM 786 O O . THR A 1 97 ? -23.360 -20.163 -3.577 1.00 86.12 97 THR A O 1
ATOM 789 N N . LEU A 1 98 ? -21.341 -21.144 -3.495 1.00 86.25 98 LEU A N 1
ATOM 790 C CA . LEU A 1 98 ? -21.796 -22.439 -4.018 1.00 86.25 98 LEU A CA 1
ATOM 791 C C . LEU A 1 98 ? -22.751 -23.140 -3.044 1.00 86.25 98 LEU A C 1
ATOM 793 O O . LEU A 1 98 ? -23.814 -23.585 -3.466 1.00 86.25 98 LEU A O 1
ATOM 797 N N . ALA A 1 99 ? -22.432 -23.155 -1.746 1.00 83.25 99 ALA A N 1
ATOM 798 C CA . ALA A 1 99 ? -23.288 -23.762 -0.726 1.00 83.25 99 ALA A CA 1
ATOM 799 C C . ALA A 1 99 ? -24.680 -23.107 -0.660 1.00 83.25 99 ALA A C 1
ATOM 801 O O . ALA A 1 99 ? -25.682 -23.814 -0.574 1.00 83.25 99 ALA A O 1
ATOM 802 N N . VAL A 1 100 ? -24.754 -21.773 -0.781 1.00 85.94 100 VAL A N 1
ATOM 803 C CA . VAL A 1 100 ? -26.032 -21.041 -0.875 1.00 85.94 100 VAL A CA 1
ATOM 804 C C . VAL A 1 100 ? -26.820 -21.465 -2.112 1.00 85.94 100 VAL A C 1
ATOM 806 O O . VAL A 1 100 ? -28.026 -21.682 -2.023 1.00 85.94 100 VAL A O 1
ATOM 809 N N . LYS A 1 101 ? -26.152 -21.602 -3.263 1.00 85.88 101 LYS A N 1
ATOM 810 C CA . LYS A 1 101 ? -26.797 -22.004 -4.521 1.00 85.88 101 LYS A CA 1
ATOM 811 C C . LYS A 1 101 ? -27.335 -23.438 -4.467 1.00 85.88 101 LYS A C 1
ATOM 813 O O . LYS A 1 101 ? -28.396 -23.706 -5.018 1.00 85.88 101 LYS A O 1
ATOM 818 N N . GLU A 1 102 ? -26.608 -24.345 -3.824 1.00 86.75 102 GLU A N 1
ATOM 819 C CA . GLU A 1 102 ? -26.965 -25.764 -3.696 1.00 86.75 102 GLU A CA 1
ATOM 820 C C . GLU A 1 102 ? -27.940 -26.045 -2.538 1.00 86.75 102 GLU A C 1
ATOM 822 O O . GLU A 1 102 ? -28.366 -27.183 -2.358 1.00 86.75 102 GLU A O 1
ATOM 827 N N . GLY A 1 103 ? -28.302 -25.033 -1.738 1.00 77.81 103 GLY A N 1
ATOM 828 C CA . GLY A 1 103 ? -29.193 -25.195 -0.583 1.00 77.81 103 GLY A CA 1
ATOM 829 C C . GLY A 1 103 ? -28.578 -25.994 0.576 1.00 77.81 103 GLY A C 1
ATOM 830 O O . GLY A 1 103 ? -29.293 -26.445 1.470 1.00 77.81 103 GLY A O 1
ATOM 831 N N . ARG A 1 104 ? -27.253 -26.183 0.576 1.00 73.12 104 ARG A N 1
ATOM 832 C CA . ARG A 1 104 ? -26.495 -26.846 1.648 1.00 73.12 104 ARG A CA 1
ATOM 833 C C . ARG A 1 104 ? -26.303 -25.858 2.814 1.00 73.12 104 ARG A C 1
ATOM 835 O O . ARG A 1 104 ? -26.118 -24.667 2.562 1.00 73.12 104 ARG A O 1
ATOM 842 N N . PRO A 1 105 ? -26.301 -26.306 4.089 1.00 73.50 105 PRO A N 1
ATOM 843 C CA . PRO A 1 105 ? -25.971 -25.436 5.215 1.00 73.50 105 PRO A CA 1
ATOM 844 C C . PRO A 1 105 ? -24.629 -24.736 4.988 1.00 73.50 105 PRO A C 1
ATOM 846 O O . PRO A 1 105 ? -23.647 -25.367 4.585 1.00 73.50 105 PRO A O 1
ATOM 849 N N . LEU A 1 106 ? -24.623 -23.425 5.236 1.00 67.88 106 LEU A N 1
ATOM 850 C CA . LEU A 1 106 ? -23.462 -22.565 5.053 1.00 67.88 106 LEU A CA 1
ATOM 851 C C . LEU A 1 106 ? -22.253 -23.132 5.815 1.00 67.88 106 LEU A C 1
ATOM 853 O O . LEU A 1 106 ? -22.377 -23.413 7.011 1.00 67.88 106 LEU A O 1
ATOM 857 N N . PRO A 1 107 ? -21.083 -23.276 5.165 1.00 70.06 107 PRO A N 1
ATOM 858 C CA . PRO A 1 107 ? -19.862 -23.577 5.891 1.00 70.06 107 PRO A CA 1
ATOM 859 C C . PRO A 1 107 ? -19.604 -22.450 6.904 1.00 70.06 107 PRO A C 1
ATOM 861 O O . PRO A 1 107 ? -19.831 -21.278 6.573 1.00 70.06 107 PRO A O 1
ATOM 864 N N . PRO A 1 108 ? -19.163 -22.773 8.135 1.00 72.44 108 PRO A N 1
ATOM 865 C CA . PRO A 1 108 ? -18.883 -21.760 9.141 1.00 72.44 108 PRO A CA 1
ATOM 866 C C . PRO A 1 108 ? -17.884 -20.744 8.570 1.00 72.44 108 PRO A C 1
ATOM 868 O O . PRO A 1 108 ? -16.941 -21.144 7.876 1.00 72.44 108 PRO A O 1
ATOM 871 N N . PRO A 1 109 ? -18.096 -19.435 8.809 1.00 69.19 109 PRO A N 1
ATOM 872 C CA . PRO A 1 109 ? -17.236 -18.406 8.252 1.00 69.19 109 PRO A CA 1
ATOM 873 C C . PRO A 1 109 ? -15.788 -18.682 8.675 1.00 69.19 109 PRO A C 1
ATOM 875 O O . PRO A 1 109 ? -15.546 -18.950 9.857 1.00 69.19 109 PRO A O 1
ATOM 878 N N . PRO A 1 110 ? -14.825 -18.648 7.733 1.00 69.25 110 PRO A N 1
ATOM 879 C CA . PRO A 1 110 ? -13.431 -18.875 8.071 1.00 69.25 110 PRO A CA 1
ATOM 880 C C . PRO A 1 110 ? -13.003 -17.862 9.141 1.00 69.25 110 PRO A C 1
ATOM 882 O O . PRO A 1 110 ? -13.407 -16.693 9.067 1.00 69.25 110 PRO A O 1
ATOM 885 N N . PRO A 1 111 ? -12.202 -18.281 10.137 1.00 68.88 111 PRO A N 1
ATOM 886 C CA . PRO A 1 111 ? -11.694 -17.364 11.144 1.00 68.88 111 PRO A CA 1
ATOM 887 C C . PRO A 1 111 ? -10.963 -16.218 10.444 1.00 68.88 111 PRO A C 1
ATOM 889 O O . PRO A 1 111 ? -10.200 -16.440 9.502 1.00 68.88 111 PRO A O 1
ATOM 892 N N . ALA A 1 112 ? -11.229 -14.984 10.876 1.00 64.19 112 ALA A N 1
ATOM 893 C CA . ALA A 1 112 ? -10.585 -13.815 10.295 1.00 64.19 112 ALA A CA 1
ATOM 894 C C . ALA A 1 112 ? -9.063 -14.006 10.361 1.00 64.19 112 ALA A C 1
ATOM 896 O O . ALA A 1 112 ? -8.532 -14.221 11.450 1.00 64.19 112 ALA A O 1
ATOM 897 N N . SER A 1 113 ? -8.368 -13.939 9.217 1.00 64.88 113 SER A N 1
ATOM 898 C CA . SER A 1 113 ? -6.902 -13.953 9.209 1.00 64.88 113 SER A CA 1
ATOM 899 C C . SER A 1 113 ? -6.408 -12.783 10.067 1.00 64.88 113 SER A C 1
ATOM 901 O O . SER A 1 113 ? -6.600 -11.596 9.774 1.00 64.88 113 SER A O 1
ATOM 903 N N . ILE A 1 114 ? -5.825 -13.136 11.206 1.00 65.88 114 ILE A N 1
ATOM 904 C CA . ILE A 1 114 ? -5.232 -12.211 12.154 1.00 65.88 114 ILE A CA 1
ATOM 905 C C . ILE A 1 114 ? -3.829 -11.942 11.626 1.00 65.88 114 ILE A C 1
ATOM 907 O O . ILE A 1 114 ? -2.899 -12.693 11.896 1.00 65.88 114 ILE A O 1
ATOM 911 N N . ASN A 1 115 ? -3.674 -10.836 10.897 1.00 70.50 115 ASN A N 1
ATOM 912 C CA . ASN A 1 115 ? -2.346 -10.354 10.533 1.00 70.50 115 ASN A CA 1
ATOM 913 C C . ASN A 1 115 ? -1.522 -10.150 11.826 1.00 70.50 115 ASN A C 1
ATOM 915 O O . ASN A 1 115 ? -1.977 -9.414 12.716 1.00 70.50 115 ASN A O 1
ATOM 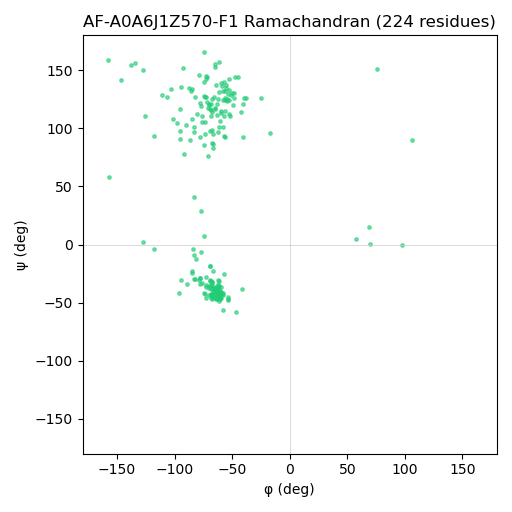919 N N . PRO A 1 116 ? -0.338 -10.775 11.956 1.00 70.12 116 PRO A N 1
ATOM 920 C CA . PRO A 1 116 ? 0.480 -10.702 13.170 1.00 70.12 116 PRO A CA 1
ATOM 921 C C . PRO A 1 116 ? 1.085 -9.307 13.403 1.00 70.12 116 PRO A C 1
ATOM 923 O O . PRO A 1 116 ? 1.436 -8.972 14.528 1.00 70.12 116 PRO A O 1
ATOM 926 N N . ASP A 1 117 ? 1.141 -8.458 12.371 1.00 76.94 117 ASP A N 1
ATOM 927 C CA . ASP A 1 117 ? 1.685 -7.091 12.441 1.00 76.94 117 ASP A CA 1
ATOM 928 C C . ASP A 1 117 ? 0.746 -6.060 13.101 1.00 76.94 117 ASP A C 1
ATOM 930 O O . ASP A 1 117 ? 1.116 -4.894 13.277 1.00 76.94 117 ASP A O 1
ATOM 934 N N . TYR A 1 118 ? -0.490 -6.449 13.426 1.00 86.12 118 TYR A N 1
ATOM 935 C CA . TYR A 1 118 ? -1.492 -5.541 13.981 1.00 86.12 118 TYR A CA 1
ATOM 936 C C . TYR A 1 118 ? -1.524 -5.608 15.508 1.00 86.12 118 TYR A C 1
ATOM 938 O O . TYR A 1 118 ? -1.935 -6.616 16.089 1.00 86.12 118 TYR A O 1
ATOM 946 N N . ILE A 1 119 ? -1.193 -4.485 16.144 1.00 88.00 119 ILE A N 1
ATOM 947 C CA . ILE A 1 119 ? -1.231 -4.294 17.595 1.00 88.00 119 ILE A CA 1
ATOM 948 C C . ILE A 1 119 ? -2.652 -3.901 18.009 1.00 88.00 119 ILE A C 1
ATOM 950 O O . ILE A 1 119 ? -3.287 -3.042 17.389 1.00 88.00 119 ILE A O 1
ATOM 954 N N . GLN A 1 120 ? -3.165 -4.533 19.063 1.00 91.56 120 GLN A N 1
ATOM 955 C CA . GLN A 1 120 ? -4.468 -4.211 19.636 1.00 91.56 120 GLN A CA 1
ATOM 956 C C . GLN A 1 120 ? -4.350 -3.065 20.647 1.00 91.56 120 GLN A C 1
ATOM 958 O O . GLN A 1 120 ? -3.490 -3.079 21.523 1.00 91.56 120 GLN A O 1
ATOM 963 N N . CYS A 1 121 ? -5.230 -2.069 20.535 1.00 93.19 121 CYS A N 1
ATOM 964 C CA . CYS A 1 121 ? -5.325 -0.998 21.519 1.00 93.19 121 CYS A CA 1
ATOM 965 C C . CYS A 1 121 ? -5.998 -1.514 22.807 1.00 93.19 121 CYS A C 1
ATOM 967 O O . CYS A 1 121 ? -7.118 -2.026 22.718 1.00 93.19 121 CYS A O 1
ATOM 969 N N . PRO A 1 122 ? -5.401 -1.324 23.998 1.00 92.38 122 PRO A N 1
ATOM 970 C CA . PRO A 1 122 ? -5.969 -1.809 25.260 1.00 92.38 122 PRO A CA 1
ATOM 971 C C . PRO A 1 122 ? -7.241 -1.060 25.693 1.00 92.38 122 PRO A C 1
ATOM 973 O O . PRO A 1 122 ? -8.005 -1.575 26.497 1.00 92.38 122 PRO A O 1
ATOM 976 N N . TYR A 1 123 ? -7.494 0.140 25.154 1.00 92.19 123 TYR A N 1
ATOM 977 C CA . TYR A 1 123 ? -8.611 0.999 25.576 1.00 92.19 123 TYR A CA 1
ATOM 978 C C . TYR A 1 123 ? -9.882 0.837 24.733 1.00 92.19 123 TYR A C 1
ATOM 980 O O . TYR A 1 123 ? -10.983 1.043 25.230 1.00 92.19 123 TYR A O 1
ATOM 988 N N . CYS A 1 124 ? -9.757 0.504 23.444 1.00 90.25 124 CYS A N 1
ATOM 989 C CA . CYS A 1 124 ? -10.906 0.395 22.532 1.00 90.25 124 CYS A CA 1
ATOM 990 C C . CYS A 1 124 ? -10.971 -0.934 21.771 1.00 90.25 124 CYS A C 1
ATOM 992 O O . CYS A 1 124 ? -11.834 -1.098 20.910 1.00 90.25 124 CYS A O 1
ATOM 994 N N . MET A 1 125 ? -10.035 -1.852 22.036 1.00 88.19 125 MET A N 1
ATOM 995 C CA . MET A 1 125 ? -9.909 -3.179 21.419 1.00 88.19 125 MET A CA 1
ATOM 996 C C . MET A 1 125 ? -9.776 -3.201 19.887 1.00 88.19 125 MET A C 1
ATOM 998 O O . MET A 1 125 ? -9.694 -4.278 19.294 1.00 88.19 125 MET A O 1
ATOM 1002 N N . ARG A 1 126 ? -9.685 -2.038 19.228 1.00 89.06 126 ARG A N 1
ATOM 1003 C CA . ARG A 1 126 ? -9.413 -1.930 17.790 1.00 89.06 126 ARG A CA 1
ATOM 1004 C C . ARG A 1 126 ? -7.952 -2.277 17.503 1.00 89.06 126 ARG A C 1
ATOM 1006 O O . ARG A 1 126 ? -7.061 -1.971 18.299 1.00 89.06 126 ARG A O 1
ATOM 1013 N N . ARG A 1 127 ? -7.711 -2.912 16.356 1.00 88.75 127 ARG A N 1
ATOM 1014 C CA . ARG A 1 127 ? -6.386 -3.362 15.911 1.00 88.75 127 ARG A CA 1
ATOM 1015 C C . ARG A 1 127 ? -5.850 -2.416 14.843 1.00 88.75 127 ARG A C 1
ATOM 1017 O O . ARG A 1 127 ? -6.573 -2.074 13.911 1.00 88.75 127 ARG A O 1
ATOM 1024 N N . PHE A 1 128 ? -4.592 -2.013 14.965 1.00 89.69 128 PHE A N 1
ATOM 1025 C CA . PHE A 1 128 ? -3.943 -1.070 14.053 1.00 89.69 128 PHE A CA 1
ATOM 1026 C C . PHE A 1 128 ? -2.556 -1.580 13.662 1.00 89.69 128 PHE A C 1
ATOM 1028 O O . PHE A 1 128 ? -1.941 -2.333 14.412 1.00 89.69 128 PHE A O 1
ATOM 1035 N N . ASN A 1 129 ? -2.037 -1.139 12.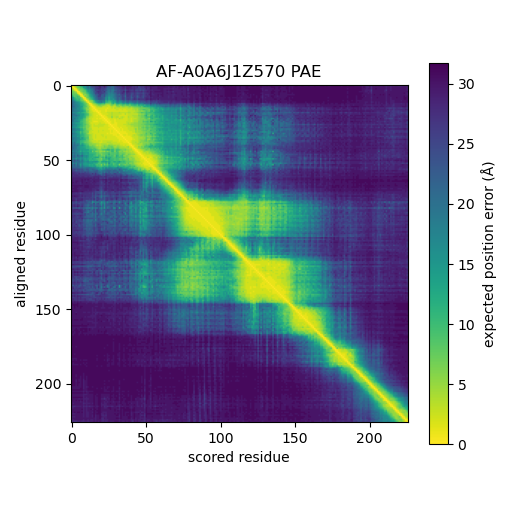515 1.00 89.12 129 ASN A N 1
ATOM 1036 C CA . ASN A 1 129 ? -0.609 -1.301 12.224 1.00 89.12 129 ASN A CA 1
ATOM 1037 C C . ASN A 1 129 ? 0.232 -0.543 13.267 1.00 89.12 129 ASN A C 1
ATOM 1039 O O . ASN A 1 129 ? -0.266 0.392 13.883 1.00 89.12 129 ASN A O 1
ATOM 1043 N N . GLU A 1 130 ? 1.494 -0.916 13.465 1.00 87.81 130 GLU A N 1
ATOM 1044 C CA . GLU A 1 130 ? 2.323 -0.371 14.549 1.00 87.81 130 GLU A CA 1
ATOM 1045 C C . GLU A 1 130 ? 2.397 1.168 14.570 1.00 87.81 130 GLU A C 1
ATOM 1047 O O . GLU A 1 130 ? 2.163 1.783 15.607 1.00 87.81 130 GLU A O 1
ATOM 1052 N N . THR A 1 131 ? 2.629 1.815 13.425 1.00 89.81 131 THR A N 1
ATOM 1053 C CA . THR A 1 131 ? 2.714 3.284 13.346 1.00 89.81 131 THR A CA 1
ATOM 1054 C C . THR A 1 131 ? 1.386 3.963 13.695 1.00 89.81 131 THR A C 1
ATOM 1056 O O . THR A 1 131 ? 1.357 4.983 14.392 1.00 89.81 131 THR A O 1
ATOM 1059 N N . ALA A 1 132 ? 0.268 3.405 13.226 1.00 92.50 132 ALA A N 1
ATOM 1060 C CA . ALA A 1 132 ? -1.065 3.881 13.562 1.00 92.50 132 ALA A CA 1
ATOM 1061 C C . ALA A 1 132 ? -1.408 3.575 15.022 1.00 92.50 132 ALA A C 1
ATOM 1063 O O . ALA A 1 132 ? -1.994 4.428 15.680 1.00 92.50 132 ALA A O 1
ATOM 1064 N N . ALA A 1 133 ? -0.994 2.421 15.548 1.00 93.69 133 ALA A N 1
ATOM 1065 C CA . ALA A 1 133 ? -1.164 2.030 16.939 1.00 93.69 133 ALA A CA 1
ATOM 1066 C C . ALA A 1 133 ? -0.449 3.020 17.861 1.00 93.69 133 ALA A C 1
ATOM 1068 O O . ALA A 1 133 ? -1.069 3.509 18.796 1.00 93.69 133 ALA A O 1
ATOM 1069 N N . SER A 1 134 ? 0.793 3.420 17.569 1.00 91.38 134 SER A N 1
ATOM 1070 C CA . SER A 1 134 ? 1.508 4.413 18.384 1.00 91.38 134 SER A CA 1
ATOM 1071 C C . SER A 1 134 ? 0.755 5.744 18.485 1.00 91.38 134 SER A C 1
ATOM 1073 O O . SER A 1 134 ? 0.659 6.326 19.563 1.00 91.38 134 SER A O 1
ATOM 1075 N N . ARG A 1 135 ? 0.172 6.237 17.386 1.00 94.25 135 ARG A N 1
ATOM 1076 C CA . ARG A 1 135 ? -0.622 7.482 17.403 1.00 94.25 135 ARG A CA 1
ATOM 1077 C C . ARG A 1 135 ? -1.985 7.276 18.060 1.00 94.25 135 ARG A C 1
ATOM 1079 O O . ARG A 1 135 ? -2.439 8.112 18.837 1.00 94.25 135 ARG A O 1
ATOM 1086 N N . HIS A 1 136 ? -2.623 6.150 17.759 1.00 94.75 136 HIS A N 1
ATOM 1087 C CA . HIS A 1 136 ? -3.950 5.817 18.241 1.00 94.75 136 HIS A CA 1
ATOM 1088 C C . HIS A 1 136 ? -3.959 5.562 19.744 1.00 94.75 136 HIS A C 1
ATOM 1090 O O . HIS A 1 136 ? -4.822 6.097 20.417 1.00 94.75 136 HIS A O 1
ATOM 1096 N N . ILE A 1 137 ? -3.017 4.788 20.283 1.00 93.69 137 ILE A N 1
ATOM 1097 C CA . ILE A 1 137 ? -2.976 4.416 21.703 1.00 93.69 137 ILE A CA 1
ATOM 1098 C C . ILE A 1 137 ? -2.833 5.664 22.578 1.00 93.69 137 ILE A C 1
ATOM 1100 O O . ILE A 1 137 ? -3.560 5.790 23.558 1.00 93.69 137 ILE A O 1
ATOM 1104 N N . ASN A 1 138 ? -1.975 6.615 22.195 1.00 93.31 138 ASN A N 1
ATOM 1105 C CA . ASN A 1 138 ? -1.797 7.867 22.936 1.00 93.31 138 ASN A CA 1
ATOM 1106 C C . ASN A 1 138 ? -3.090 8.693 22.995 1.00 93.31 138 ASN A C 1
ATOM 1108 O O . ASN A 1 138 ? -3.513 9.103 24.074 1.00 93.31 138 ASN A O 1
ATOM 1112 N N . PHE A 1 139 ? -3.753 8.882 21.851 1.00 92.19 139 PHE A N 1
ATOM 1113 C CA . PHE A 1 139 ? -5.033 9.589 21.806 1.00 92.19 139 PHE A CA 1
ATOM 1114 C C . PHE A 1 139 ? -6.146 8.806 22.510 1.00 92.19 139 PHE A C 1
ATOM 1116 O O . PHE A 1 139 ? -6.947 9.369 23.247 1.00 92.19 139 PHE A O 1
ATOM 1123 N N . CYS A 1 140 ? -6.202 7.495 22.298 1.00 93.25 140 CYS A N 1
ATOM 1124 C CA . CYS A 1 140 ? -7.250 6.640 22.828 1.00 93.25 140 CYS A CA 1
ATOM 1125 C C . CYS A 1 140 ? -7.157 6.504 24.348 1.00 93.25 140 CYS A C 1
ATOM 1127 O O . CYS A 1 140 ? -8.197 6.408 24.986 1.00 93.25 140 CYS A O 1
ATOM 1129 N N . LYS A 1 141 ? -5.951 6.551 24.926 1.00 91.19 141 LYS A N 1
ATOM 1130 C CA . LYS A 1 141 ? -5.737 6.609 26.375 1.00 91.19 141 LYS A CA 1
ATOM 1131 C C . LYS A 1 141 ? -6.434 7.827 26.982 1.00 91.19 141 LYS A C 1
ATOM 1133 O O . LYS A 1 141 ? -7.289 7.660 27.845 1.00 91.19 141 LYS A O 1
ATOM 1138 N N . ASP A 1 142 ? -6.123 9.028 26.491 1.00 88.62 142 ASP A N 1
ATOM 1139 C CA . ASP A 1 142 ? -6.707 10.285 26.993 1.00 88.62 142 ASP A CA 1
ATOM 1140 C C . ASP A 1 142 ? -8.206 10.396 26.668 1.00 88.62 142 ASP A C 1
ATOM 1142 O O . ASP A 1 142 ? -9.017 10.808 27.492 1.00 88.62 142 ASP A O 1
ATOM 1146 N N . GLN A 1 143 ? -8.615 9.931 25.489 1.00 86.81 143 GLN A N 1
ATOM 1147 C CA . GLN A 1 143 ? -10.024 9.892 25.123 1.00 86.81 143 GLN A CA 1
ATOM 1148 C C . GLN A 1 143 ? -10.819 8.923 26.007 1.00 86.81 143 GLN A C 1
ATOM 1150 O O . GLN A 1 143 ? -11.953 9.231 26.360 1.00 86.81 143 GLN A O 1
ATOM 1155 N N . SER A 1 144 ? -10.254 7.765 26.363 1.00 84.31 144 SER A N 1
ATOM 1156 C CA . SER A 1 144 ? -10.928 6.766 27.202 1.00 84.31 144 SER A CA 1
ATOM 1157 C C . SER A 1 144 ? -11.122 7.227 28.644 1.00 84.31 144 SER A C 1
ATOM 1159 O O . SER A 1 144 ? -12.135 6.888 29.240 1.00 84.31 144 SER A O 1
ATOM 1161 N N . SER A 1 145 ? -10.213 8.045 29.188 1.00 78.88 145 SER A N 1
ATOM 1162 C CA . SER A 1 145 ? -10.364 8.603 30.537 1.00 78.88 145 SER A CA 1
ATOM 1163 C C . SER A 1 145 ? -11.333 9.788 30.582 1.00 78.88 145 SER A C 1
ATOM 1165 O O . SER A 1 145 ? -12.007 9.989 31.587 1.00 78.88 145 SER A O 1
ATOM 1167 N N . ARG A 1 146 ? -11.436 10.568 29.496 1.00 76.62 146 ARG A N 1
ATOM 1168 C CA . ARG A 1 146 ? -12.359 11.715 29.398 1.00 76.62 146 ARG A CA 1
ATOM 1169 C C . ARG A 1 146 ? -13.778 11.332 28.997 1.00 76.62 146 ARG A C 1
ATOM 1171 O O . ARG A 1 146 ? -14.728 12.039 29.326 1.00 76.62 146 ARG A O 1
ATOM 1178 N N . ARG A 1 147 ? -13.940 10.260 28.222 1.00 63.75 147 ARG A N 1
ATOM 1179 C CA . ARG A 1 147 ? -15.249 9.793 27.762 1.00 63.75 147 ARG A CA 1
ATOM 1180 C C . ARG A 1 147 ? -15.859 8.875 28.813 1.00 63.75 147 ARG A C 1
ATOM 1182 O O . ARG A 1 147 ? -15.770 7.659 28.701 1.00 63.75 147 ARG A O 1
ATOM 1189 N N . VAL A 1 148 ? -16.616 9.455 29.737 1.00 61.31 148 VAL A N 1
ATOM 1190 C CA . VAL A 1 148 ? -17.848 8.781 30.158 1.00 61.31 148 VAL A CA 1
ATOM 1191 C C . VAL A 1 148 ? -18.765 8.855 28.936 1.00 61.31 148 VAL A C 1
ATOM 1193 O O . VAL A 1 148 ? -19.108 9.945 28.475 1.00 61.31 148 VAL A O 1
ATOM 1196 N N . PHE A 1 149 ? -19.026 7.720 28.288 1.00 60.88 149 PHE A N 1
ATOM 1197 C CA . PHE A 1 149 ? -19.890 7.669 27.112 1.00 60.88 149 PHE A CA 1
ATOM 1198 C C . PHE A 1 149 ? -21.311 8.019 27.555 1.00 60.88 149 PHE A C 1
ATOM 1200 O O . PHE A 1 149 ? -22.031 7.157 28.037 1.00 60.88 149 PHE A O 1
ATOM 1207 N N . ASP A 1 150 ? -21.683 9.292 27.425 1.00 69.69 150 ASP A N 1
ATOM 1208 C CA . ASP A 1 150 ? -23.061 9.754 27.549 1.00 69.69 150 ASP A CA 1
ATOM 1209 C C . ASP A 1 150 ? -23.706 9.691 26.147 1.00 69.69 150 ASP A C 1
ATOM 1211 O O . ASP A 1 150 ? -23.391 10.517 25.267 1.00 69.69 150 ASP A O 1
ATOM 1215 N N . PRO A 1 151 ? -24.548 8.674 25.877 1.00 74.25 151 PRO A N 1
ATOM 1216 C CA . PRO A 1 151 ? -25.156 8.477 24.566 1.00 74.25 151 PRO A CA 1
ATOM 1217 C C . PRO A 1 151 ? -26.045 9.662 24.171 1.00 74.25 151 PRO A C 1
ATOM 1219 O O . PRO A 1 151 ? -26.107 10.010 22.989 1.00 74.25 151 PRO A O 1
ATOM 1222 N N . ALA A 1 152 ? -26.673 10.327 25.149 1.00 74.56 152 ALA A N 1
ATOM 1223 C CA . ALA A 1 152 ? -27.598 11.429 24.914 1.00 74.56 152 ALA A CA 1
ATOM 1224 C C . ALA A 1 152 ? -26.867 12.665 24.372 1.00 74.56 152 ALA A C 1
ATOM 1226 O O . ALA A 1 152 ? -27.283 13.256 23.373 1.00 74.56 152 ALA A O 1
ATOM 1227 N N . GLN A 1 153 ? -25.709 13.007 24.943 1.00 76.12 153 GLN A N 1
ATOM 1228 C CA . GLN A 1 153 ? -24.912 14.146 24.472 1.00 76.12 153 GLN A CA 1
ATOM 1229 C C . GLN A 1 153 ? -24.289 13.916 23.091 1.00 76.12 153 GLN A C 1
ATOM 1231 O O . GLN A 1 153 ? -24.096 14.857 22.312 1.00 76.12 153 GLN A O 1
ATOM 1236 N N . THR A 1 154 ? -23.970 12.664 22.764 1.00 77.19 154 THR A N 1
ATOM 1237 C CA . THR A 1 154 ? -23.432 12.312 21.445 1.00 77.19 154 THR A CA 1
ATOM 1238 C C . THR A 1 154 ? -24.526 12.365 20.377 1.00 77.19 154 THR A C 1
ATOM 1240 O O . THR A 1 154 ? -24.295 12.935 19.309 1.00 77.19 154 THR A O 1
ATOM 1243 N N . ALA A 1 155 ? -25.726 11.860 20.679 1.00 79.62 155 ALA A N 1
ATOM 1244 C CA . ALA A 1 155 ? -26.892 11.972 19.804 1.00 79.62 155 ALA A CA 1
ATOM 1245 C C . ALA A 1 155 ? -27.286 13.440 19.562 1.00 79.62 155 ALA A C 1
ATOM 1247 O O . ALA A 1 155 ? -27.490 13.832 18.413 1.00 79.62 155 ALA A O 1
ATOM 1248 N N . ALA A 1 156 ? -27.280 14.278 20.606 1.00 81.06 156 ALA A N 1
ATOM 1249 C CA . ALA A 1 156 ? -27.566 15.708 20.490 1.00 81.06 156 ALA A CA 1
ATOM 1250 C C . ALA A 1 156 ? -26.567 16.431 19.568 1.00 81.06 156 ALA A C 1
ATOM 1252 O O . ALA A 1 156 ? -26.972 17.143 18.652 1.00 81.06 156 ALA A O 1
ATOM 1253 N N . LYS A 1 157 ? -25.256 16.183 19.718 1.00 80.69 157 LYS A N 1
ATOM 1254 C CA . LYS A 1 157 ? -24.226 16.767 18.834 1.00 80.69 157 LYS A CA 1
ATOM 1255 C C . LYS A 1 157 ? -24.357 16.311 17.378 1.00 80.69 157 LYS A C 1
ATOM 1257 O O . LYS A 1 157 ? -24.106 17.102 16.468 1.00 80.69 157 LYS A O 1
ATOM 1262 N N . MET A 1 158 ? -24.746 15.056 17.144 1.00 77.50 158 MET A N 1
ATOM 1263 C CA . MET A 1 158 ? -25.016 14.548 15.794 1.00 77.50 158 MET A CA 1
ATOM 1264 C C . MET A 1 158 ? -26.257 15.220 15.188 1.00 77.50 158 MET A C 1
ATOM 1266 O O . MET A 1 158 ? -26.193 15.677 14.048 1.00 77.50 158 MET A O 1
ATOM 1270 N N . ALA A 1 159 ? -27.339 15.365 15.959 1.00 82.69 159 ALA A N 1
ATOM 1271 C CA . ALA A 1 159 ? -28.559 16.048 15.529 1.00 82.69 159 ALA A CA 1
ATOM 1272 C C . ALA A 1 159 ? -28.309 17.532 15.208 1.00 82.69 159 ALA A C 1
ATOM 1274 O O . ALA A 1 159 ? -28.673 17.996 14.127 1.00 82.69 159 ALA A O 1
ATOM 1275 N N . SER A 1 160 ? -27.591 18.260 16.071 1.00 81.25 160 SER A N 1
ATOM 1276 C CA . SER A 1 160 ? -27.221 19.659 15.817 1.00 81.25 160 SER A CA 1
ATOM 1277 C C . SER A 1 160 ? -26.327 19.813 14.585 1.00 81.25 160 SER A C 1
ATOM 1279 O O . SER A 1 160 ? -26.454 20.792 13.856 1.00 81.25 160 SER A O 1
ATOM 1281 N N . ARG A 1 161 ? -25.447 18.844 14.290 1.00 83.06 161 ARG A N 1
ATOM 1282 C CA . ARG A 1 161 ? -24.615 18.867 13.074 1.00 83.06 161 ARG A CA 1
ATOM 1283 C C . ARG A 1 161 ? -25.428 18.631 11.800 1.00 83.06 161 ARG A C 1
ATOM 1285 O O . ARG A 1 161 ? -25.115 19.230 10.773 1.00 83.06 161 ARG A O 1
ATOM 1292 N N . VAL A 1 162 ? -26.453 17.780 11.854 1.00 80.56 162 VAL A N 1
ATOM 1293 C CA . VAL A 1 162 ? -27.394 17.568 10.739 1.00 80.56 162 VAL A CA 1
ATOM 1294 C C . VAL A 1 162 ? -28.228 18.825 10.505 1.00 80.56 162 VAL A C 1
ATOM 1296 O O . VAL A 1 162 ? -28.339 19.269 9.366 1.00 80.56 162 VAL A O 1
ATOM 1299 N N . GLN A 1 163 ? -28.718 19.459 11.571 1.00 76.50 163 GLN A N 1
ATOM 1300 C CA . GLN A 1 163 ? -29.441 20.730 11.485 1.00 76.50 163 GLN A CA 1
ATOM 1301 C C . GLN A 1 163 ? -28.550 21.862 10.952 1.00 76.50 163 GLN A C 1
ATOM 1303 O O . GLN A 1 163 ? -28.944 22.560 10.025 1.00 76.50 163 GLN A O 1
ATOM 1308 N N . ALA A 1 164 ? -27.311 21.995 11.436 1.00 71.38 164 ALA A N 1
ATOM 1309 C CA . ALA A 1 164 ? -26.354 22.980 10.928 1.00 71.38 164 ALA A CA 1
ATOM 1310 C C . ALA A 1 164 ? -25.992 22.747 9.451 1.00 71.38 164 ALA A C 1
ATOM 1312 O O . ALA A 1 164 ? -25.732 23.702 8.725 1.00 71.38 164 ALA A O 1
ATOM 1313 N N . ARG A 1 165 ? -26.003 21.488 8.991 1.00 71.00 165 ARG A N 1
ATOM 1314 C CA . ARG A 1 165 ? -25.782 21.134 7.582 1.00 71.00 165 ARG A CA 1
ATOM 1315 C C . ARG A 1 165 ? -27.016 21.362 6.704 1.00 71.00 165 ARG A C 1
ATOM 1317 O O . ARG A 1 165 ? -26.854 21.650 5.527 1.00 71.00 165 ARG A O 1
ATOM 1324 N N . ALA A 1 166 ? -28.220 21.267 7.262 1.00 66.81 166 ALA A N 1
ATOM 1325 C CA . ALA A 1 166 ? -29.459 21.644 6.581 1.00 66.81 166 ALA A CA 1
ATOM 1326 C C . ALA A 1 166 ? -29.610 23.172 6.449 1.00 66.81 166 ALA A C 1
ATOM 1328 O O . ALA A 1 166 ? -30.218 23.651 5.500 1.00 66.81 166 ALA A O 1
ATOM 1329 N N . GLN A 1 167 ? -29.018 23.931 7.376 1.00 63.25 167 GLN A N 1
ATOM 1330 C CA . GLN A 1 167 ? -29.030 25.400 7.400 1.00 63.25 167 GLN A CA 1
ATOM 1331 C C . GLN A 1 167 ? -27.948 26.044 6.510 1.00 63.25 167 GLN A C 1
ATOM 1333 O O . GLN A 1 167 ? -27.974 27.252 6.290 1.00 63.25 167 GLN A O 1
ATOM 1338 N N . MET A 1 168 ? -26.999 25.270 5.964 1.00 54.03 168 MET A N 1
ATOM 1339 C CA . MET A 1 168 ? -26.112 25.775 4.911 1.00 54.03 168 MET A CA 1
ATOM 1340 C C . MET A 1 168 ? -26.843 25.711 3.573 1.00 54.03 168 MET A C 1
ATOM 1342 O O . MET A 1 168 ? -27.149 24.636 3.062 1.00 54.03 168 MET A O 1
ATOM 1346 N N . SER A 1 169 ? -27.131 26.898 3.042 1.00 59.12 169 SER A N 1
ATOM 1347 C CA . SER A 1 169 ? -27.816 27.136 1.775 1.00 59.12 169 SER A CA 1
ATOM 1348 C C . SER A 1 169 ? -27.233 26.271 0.649 1.00 59.12 169 SER A C 1
ATOM 1350 O O . SER A 1 169 ? -26.010 26.083 0.604 1.00 59.12 169 SER A O 1
ATOM 1352 N N . PRO A 1 170 ? -28.050 25.779 -0.301 1.00 61.72 170 PRO A N 1
ATOM 1353 C CA . PRO A 1 170 ? -27.512 25.115 -1.478 1.00 61.72 170 PRO A CA 1
ATOM 1354 C C . PRO A 1 170 ? -26.551 26.081 -2.181 1.00 61.72 170 PRO A C 1
ATOM 1356 O O . PRO A 1 170 ? -26.892 27.232 -2.462 1.00 61.72 170 PRO A O 1
ATOM 1359 N N . LYS A 1 171 ? -25.314 25.628 -2.429 1.00 57.94 171 LYS A N 1
ATOM 1360 C CA . LYS A 1 171 ? -24.397 26.325 -3.337 1.00 57.94 171 LYS A CA 1
ATOM 1361 C C . LYS A 1 171 ? -25.162 26.593 -4.633 1.00 57.94 171 LYS A C 1
ATOM 1363 O O . LYS A 1 171 ? -25.784 25.675 -5.160 1.00 57.94 171 LYS A O 1
ATOM 1368 N N . LYS A 1 172 ? -25.107 27.848 -5.094 1.00 54.53 172 LYS A N 1
ATOM 1369 C CA . LYS A 1 172 ? -25.695 28.320 -6.354 1.00 54.53 172 LYS A CA 1
ATOM 1370 C C . LYS A 1 172 ? -25.490 27.260 -7.438 1.00 54.53 172 LYS A C 1
ATOM 1372 O O . LYS A 1 172 ? -24.356 26.819 -7.635 1.00 54.53 172 LYS A O 1
ATOM 1377 N N . GLU A 1 173 ? -26.591 26.858 -8.072 1.00 52.66 173 GLU A N 1
ATOM 1378 C CA . GLU A 1 173 ? -26.615 26.007 -9.264 1.00 52.66 173 GLU A CA 1
ATOM 1379 C C . GLU A 1 173 ? -25.450 26.384 -10.194 1.00 52.66 173 GLU A C 1
ATOM 1381 O O . GLU A 1 173 ? -25.307 27.567 -10.526 1.00 52.66 173 GLU A O 1
ATOM 1386 N N . PRO A 1 174 ? -24.589 25.439 -10.613 1.00 60.88 174 PRO A N 1
ATOM 1387 C CA . PRO A 1 174 ? -23.701 25.717 -11.727 1.00 60.88 174 PRO A CA 1
ATOM 1388 C C . PRO A 1 174 ? -24.590 25.985 -12.942 1.00 60.88 174 PRO A C 1
ATOM 1390 O O . PRO A 1 174 ? -25.450 25.169 -13.253 1.00 60.88 174 PRO A O 1
ATOM 1393 N N . THR A 1 175 ? -24.419 27.126 -13.611 1.00 57.12 175 THR A N 1
ATOM 1394 C CA . THR A 1 175 ? -25.144 27.463 -14.843 1.00 57.12 175 THR A CA 1
ATOM 1395 C C . THR A 1 175 ? -24.888 26.384 -15.890 1.00 57.12 175 THR A C 1
ATOM 1397 O O . THR A 1 175 ? -23.894 26.411 -16.613 1.00 57.12 175 THR A O 1
ATOM 1400 N N . VAL A 1 176 ? -25.775 25.396 -15.947 1.00 62.31 176 VAL A N 1
ATOM 1401 C CA . VAL A 1 176 ? -25.752 24.344 -16.951 1.00 62.31 176 VAL A CA 1
ATOM 1402 C C . VAL A 1 176 ? -26.290 24.960 -18.240 1.00 62.31 176 VAL A C 1
ATOM 1404 O O . VAL A 1 176 ? -27.483 25.241 -18.360 1.00 62.31 176 VAL A O 1
ATOM 1407 N N . THR A 1 177 ? -25.395 25.227 -19.192 1.00 66.62 177 THR A N 1
ATOM 1408 C CA . THR A 1 177 ? -25.721 25.758 -20.520 1.00 66.62 177 THR A CA 1
ATOM 1409 C C . THR A 1 177 ? -26.785 24.884 -21.188 1.00 66.62 177 THR A C 1
ATOM 1411 O O . THR A 1 177 ? -26.752 23.661 -21.054 1.00 66.62 177 THR A O 1
ATOM 1414 N N . SER A 1 178 ? -27.710 25.505 -21.928 1.00 67.44 178 SER A N 1
ATOM 1415 C CA . SER A 1 178 ? -28.879 24.869 -22.570 1.00 67.44 178 SER A CA 1
ATOM 1416 C C . SER A 1 178 ? -28.581 23.506 -23.228 1.00 67.44 178 SER A C 1
ATOM 1418 O O . SER A 1 178 ? -29.341 22.553 -23.068 1.00 67.44 178 SER A O 1
ATOM 1420 N N . ALA A 1 179 ? -27.410 23.359 -23.855 1.00 62.84 179 ALA A N 1
ATOM 1421 C CA . ALA A 1 179 ? -26.958 22.113 -24.477 1.00 62.84 179 ALA A CA 1
ATOM 1422 C C . ALA A 1 179 ? -26.839 20.915 -23.509 1.00 62.84 179 ALA A C 1
ATOM 1424 O O . ALA A 1 179 ? -27.167 19.786 -23.868 1.00 62.84 179 ALA A O 1
ATOM 1425 N N . VAL A 1 180 ? -26.413 21.137 -22.265 1.00 72.75 180 VAL A N 1
ATOM 1426 C CA . VAL A 1 180 ? -26.263 20.063 -21.269 1.00 72.75 180 VAL A CA 1
ATOM 1427 C C . VAL A 1 180 ? -27.623 19.663 -20.681 1.00 72.75 180 VAL A C 1
ATOM 1429 O O . VAL A 1 180 ? -27.834 18.492 -20.367 1.00 72.75 180 VAL A O 1
ATOM 1432 N N . ARG A 1 181 ? -28.589 20.592 -20.626 1.00 67.62 181 ARG A N 1
ATOM 1433 C CA . ARG A 1 181 ? -29.985 20.286 -20.266 1.00 67.62 181 ARG A CA 1
ATOM 1434 C C . ARG A 1 181 ? -30.647 19.382 -21.313 1.00 67.62 181 ARG A C 1
ATOM 1436 O O . ARG A 1 181 ? -31.285 18.399 -20.943 1.00 67.62 181 ARG A O 1
ATOM 1443 N N . VAL A 1 182 ? -30.419 19.663 -22.599 1.00 70.00 182 VAL A N 1
ATOM 1444 C CA . VAL A 1 182 ? -30.907 18.839 -23.721 1.00 70.00 182 VAL A CA 1
ATOM 1445 C C . VAL A 1 182 ? -30.301 17.428 -23.681 1.00 70.00 182 VAL A C 1
ATOM 1447 O O . VAL A 1 182 ? -31.018 16.443 -23.838 1.00 70.00 182 VAL A O 1
ATOM 1450 N N . LEU A 1 183 ? -29.004 17.297 -23.376 1.00 69.44 183 LEU A N 1
ATOM 1451 C CA . LEU A 1 183 ? -28.340 15.989 -23.275 1.00 69.44 183 LEU A CA 1
ATOM 1452 C C . LEU A 1 183 ? -28.877 15.111 -22.132 1.00 69.44 183 LEU A C 1
ATOM 1454 O O . LEU A 1 183 ? -28.981 13.896 -22.300 1.00 69.44 183 LEU A O 1
ATOM 1458 N N . LEU A 1 184 ? -29.245 15.694 -20.984 1.00 74.69 184 LEU A N 1
ATOM 1459 C CA . LEU A 1 184 ? -29.863 14.933 -19.891 1.00 74.69 184 LEU A CA 1
ATOM 1460 C C . LEU A 1 184 ? -31.308 14.517 -20.203 1.00 74.69 184 LEU A C 1
ATOM 1462 O O . LEU A 1 184 ? -31.700 13.405 -19.851 1.00 74.69 184 LEU A O 1
ATOM 1466 N N . GLN A 1 185 ? -32.085 15.363 -20.884 1.00 75.12 185 GLN A N 1
ATOM 1467 C CA . GLN A 1 185 ? -33.465 15.041 -21.275 1.00 75.12 185 GLN A CA 1
ATOM 1468 C C . GLN A 1 185 ? -33.523 13.933 -22.331 1.00 75.12 185 GLN A C 1
ATOM 1470 O O . GLN A 1 185 ? -34.325 13.009 -22.201 1.00 75.12 185 GLN A O 1
ATOM 1475 N N . ASN A 1 186 ? -32.589 13.938 -23.284 1.00 67.88 186 ASN A N 1
ATOM 1476 C CA . ASN A 1 186 ? -32.451 12.868 -24.276 1.00 67.88 186 ASN A CA 1
ATOM 1477 C C . ASN A 1 186 ? -32.025 11.528 -23.652 1.00 67.88 186 ASN A C 1
ATOM 1479 O O . ASN A 1 186 ? -32.268 10.472 -24.224 1.00 67.88 186 ASN A O 1
ATOM 1483 N N . ARG A 1 187 ? -31.399 11.555 -22.468 1.00 68.44 187 ARG A N 1
ATOM 1484 C CA . ARG A 1 187 ? -31.014 10.348 -21.723 1.00 68.44 187 ARG A CA 1
ATOM 1485 C C . ARG A 1 187 ? -32.145 9.794 -20.851 1.00 68.44 187 ARG A C 1
ATOM 1487 O O . ARG A 1 187 ? -32.126 8.609 -20.534 1.00 68.44 187 ARG A O 1
ATOM 1494 N N . ALA A 1 188 ? -33.101 10.636 -20.454 1.00 58.53 188 ALA A N 1
ATOM 1495 C CA . ALA A 1 188 ? -34.252 10.247 -19.638 1.00 58.53 188 ALA A CA 1
ATOM 1496 C C . ALA A 1 188 ? -35.390 9.631 -20.471 1.00 58.53 188 ALA A C 1
ATOM 1498 O O . ALA A 1 188 ? -36.104 8.758 -19.984 1.00 58.53 188 ALA A O 1
ATOM 1499 N N . LEU A 1 189 ? -35.525 10.033 -21.737 1.00 51.81 189 LEU A N 1
ATOM 1500 C CA 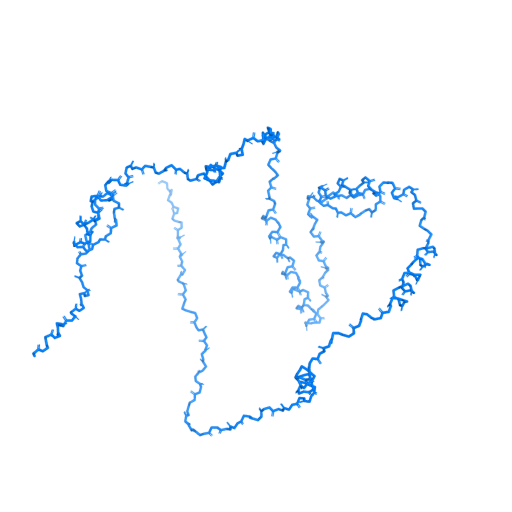. LEU A 1 189 ? -36.425 9.403 -22.700 1.00 51.81 189 LEU A CA 1
ATOM 1501 C C . LEU A 1 189 ? -35.656 8.321 -23.458 1.00 51.81 189 LEU A C 1
ATOM 1503 O O . LEU A 1 189 ? -35.200 8.535 -24.578 1.00 51.81 189 LEU A O 1
ATOM 1507 N N . GLY A 1 190 ? -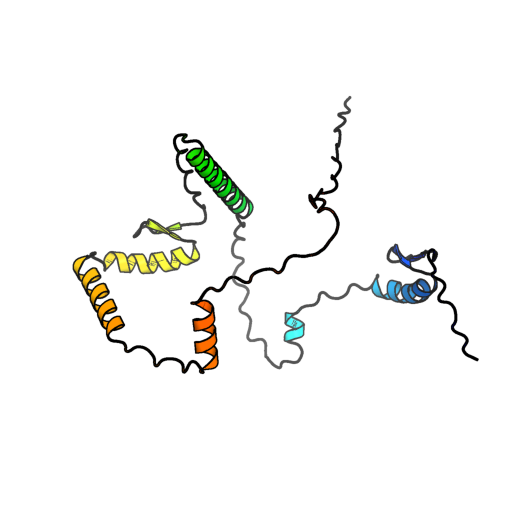35.456 7.167 -22.820 1.00 54.59 190 GLY A N 1
ATOM 1508 C CA . GLY A 1 190 ? -34.901 6.000 -23.498 1.00 54.59 190 GLY A CA 1
ATOM 1509 C C . GLY A 1 190 ? -35.692 5.708 -24.775 1.00 54.59 190 GLY A C 1
ATOM 1510 O O . GLY A 1 190 ? -36.850 5.310 -24.700 1.00 54.59 190 GLY A O 1
ATOM 1511 N N . SER A 1 191 ? -35.068 5.918 -25.935 1.00 39.62 191 SER A N 1
ATOM 1512 C CA . SER A 1 191 ? -35.597 5.482 -27.224 1.00 39.62 191 SER A CA 1
ATOM 1513 C C . SER A 1 191 ? -34.713 4.355 -27.762 1.00 39.62 191 SER A C 1
ATOM 1515 O O . SER A 1 191 ? -33.484 4.491 -27.752 1.00 39.62 191 SER A O 1
ATOM 1517 N N . PRO A 1 192 ? -35.302 3.215 -28.164 1.00 51.88 192 PRO A N 1
ATOM 1518 C CA . PRO A 1 192 ? -34.561 2.052 -28.609 1.00 51.88 192 PRO A CA 1
ATOM 1519 C C . PRO A 1 192 ? -34.061 2.307 -30.029 1.00 51.88 192 PRO A C 1
ATOM 1521 O O . PRO A 1 192 ? -34.853 2.494 -30.952 1.00 51.88 192 PRO A O 1
ATOM 1524 N N . THR A 1 193 ? -32.746 2.291 -30.233 1.00 35.12 193 THR A N 1
ATOM 1525 C CA . THR A 1 193 ? -32.205 2.271 -31.591 1.00 35.12 193 THR A CA 1
ATOM 1526 C C . THR A 1 193 ? -32.510 0.911 -32.208 1.00 35.12 193 THR A C 1
ATOM 1528 O O . THR A 1 193 ? -31.822 -0.081 -31.970 1.00 35.12 193 THR A O 1
ATOM 1531 N N . VAL A 1 194 ? -33.590 0.894 -32.985 1.00 38.97 194 VAL A N 1
ATOM 1532 C CA . VAL A 1 194 ? -33.913 -0.099 -34.003 1.00 38.97 194 VAL A CA 1
ATOM 1533 C C . VAL A 1 194 ? -32.684 -0.297 -34.889 1.00 38.97 194 VAL A C 1
ATOM 1535 O O . VAL A 1 194 ? -32.188 0.638 -35.516 1.00 38.97 194 VAL A O 1
ATOM 1538 N N . VAL A 1 195 ? -32.186 -1.528 -34.916 1.00 39.00 195 VAL A N 1
ATOM 1539 C CA . VAL A 1 195 ? -31.194 -1.997 -35.883 1.00 39.00 195 VAL A CA 1
ATOM 1540 C C . VAL A 1 195 ? -31.943 -2.274 -37.191 1.00 39.00 195 VAL A C 1
ATOM 1542 O O . VAL A 1 195 ? -32.858 -3.101 -37.168 1.00 39.00 195 VAL A O 1
ATOM 1545 N N . PRO A 1 196 ? -31.606 -1.645 -38.332 1.00 37.62 196 PRO A N 1
ATOM 1546 C CA . PRO A 1 196 ? -32.124 -2.101 -39.608 1.00 37.62 196 PRO A CA 1
ATOM 1547 C C . PRO A 1 196 ? -31.418 -3.404 -39.993 1.00 37.62 196 PRO A C 1
ATOM 1549 O O . PRO A 1 196 ? -30.188 -3.503 -39.980 1.00 37.62 196 PRO A O 1
ATOM 1552 N N . ALA A 1 197 ? -32.232 -4.413 -40.292 1.00 35.34 197 ALA A N 1
ATOM 1553 C CA . ALA A 1 197 ? -31.808 -5.727 -40.742 1.00 35.34 197 ALA A CA 1
ATOM 1554 C C . ALA A 1 197 ? -31.110 -5.681 -42.115 1.00 35.34 197 ALA A C 1
ATOM 1556 O O . ALA A 1 197 ? -31.352 -4.807 -42.945 1.00 35.34 197 ALA A O 1
ATOM 1557 N N . ARG A 1 198 ? -30.230 -6.666 -42.296 1.00 45.84 198 ARG A N 1
ATOM 1558 C CA . ARG A 1 198 ? -29.361 -6.946 -43.447 1.00 45.84 198 ARG A CA 1
ATOM 1559 C C . ARG A 1 198 ? -30.123 -7.533 -44.646 1.00 45.84 198 ARG A C 1
ATOM 1561 O O . ARG A 1 198 ? -31.183 -8.119 -44.451 1.00 45.84 198 ARG A O 1
ATOM 1568 N N . PRO A 1 199 ? -29.482 -7.540 -45.822 1.00 44.72 199 PRO A N 1
ATOM 1569 C CA . PRO A 1 199 ? -29.355 -8.756 -46.641 1.00 44.72 199 PRO A CA 1
ATOM 1570 C C . PRO A 1 199 ? -27.863 -8.970 -46.992 1.00 44.72 199 PRO A C 1
ATOM 1572 O O . PRO A 1 199 ? -27.104 -8.008 -47.039 1.00 44.72 199 PRO A O 1
ATOM 1575 N N . ASP A 1 200 ? -27.259 -10.132 -47.204 1.00 37.78 200 ASP A N 1
ATOM 1576 C CA . ASP A 1 200 ? -27.614 -11.545 -47.258 1.00 37.78 200 ASP A CA 1
ATOM 1577 C C . ASP A 1 200 ? -26.304 -12.324 -46.989 1.00 37.78 200 ASP A C 1
ATOM 1579 O O . ASP A 1 200 ? -25.211 -11.798 -47.210 1.00 37.78 200 ASP A O 1
ATOM 1583 N N . GLY A 1 201 ? -26.401 -13.590 -46.565 1.00 32.25 201 GLY A N 1
ATOM 1584 C CA . GLY A 1 201 ? -25.353 -14.585 -46.838 1.00 32.25 201 GLY A CA 1
ATOM 1585 C C . GLY A 1 201 ? -24.435 -15.030 -45.687 1.00 32.25 201 GLY A C 1
ATOM 1586 O O . GLY A 1 201 ? -23.309 -14.563 -45.568 1.00 32.25 201 GLY A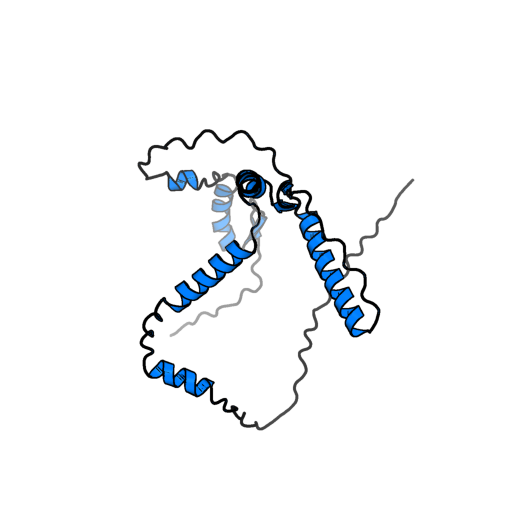 O 1
ATOM 1587 N N . LEU A 1 202 ? -24.883 -16.084 -44.988 1.00 38.75 202 LEU A N 1
ATOM 1588 C CA . LEU A 1 202 ? -24.080 -17.235 -44.517 1.00 38.75 202 LEU A CA 1
ATOM 1589 C C . LEU A 1 202 ? -23.146 -17.067 -43.285 1.00 38.75 202 LEU A C 1
ATOM 1591 O O . LEU A 1 202 ? -22.769 -15.963 -42.905 1.00 38.75 202 LEU A O 1
ATOM 1595 N N . PRO A 1 203 ? -22.913 -18.170 -42.537 1.00 42.25 203 PRO A N 1
ATOM 1596 C CA . PRO A 1 203 ? -23.170 -18.203 -41.099 1.00 42.25 203 PRO A CA 1
ATOM 1597 C C . PRO A 1 203 ? -21.967 -17.837 -40.226 1.00 42.25 203 PRO A C 1
ATOM 1599 O O . PRO A 1 203 ? -20.809 -18.094 -40.548 1.00 42.25 203 PRO A O 1
ATOM 1602 N N . LEU A 1 204 ? -22.293 -17.301 -39.048 1.00 39.38 204 LEU A N 1
ATOM 1603 C CA . LEU A 1 204 ? -21.387 -17.077 -37.928 1.00 39.38 204 LEU A CA 1
ATOM 1604 C C . LEU A 1 204 ? -20.803 -18.413 -37.444 1.00 39.38 204 LEU A C 1
ATOM 1606 O O . LEU A 1 204 ? -21.446 -19.146 -36.694 1.00 39.38 204 LEU A O 1
ATOM 1610 N N . SER A 1 205 ? -19.564 -18.704 -37.839 1.00 41.66 205 SER A N 1
ATOM 1611 C CA . SER A 1 205 ? -18.719 -19.636 -37.095 1.00 41.66 205 SER A CA 1
ATOM 1612 C C . SER A 1 205 ? -18.326 -18.969 -35.780 1.00 41.66 205 SER A C 1
ATOM 1614 O O . SER A 1 205 ? -17.747 -17.881 -35.760 1.00 41.66 205 SER A O 1
ATOM 1616 N N . ALA A 1 206 ? -18.703 -19.603 -34.674 1.00 47.88 206 ALA A N 1
ATOM 1617 C CA . ALA A 1 206 ? -18.328 -19.203 -33.334 1.00 47.88 206 ALA A CA 1
ATOM 1618 C C . ALA A 1 206 ? -16.798 -19.140 -33.219 1.00 47.88 206 ALA A C 1
ATOM 1620 O O . ALA A 1 206 ? -16.122 -20.168 -33.266 1.00 47.88 206 ALA A O 1
ATOM 1621 N N . CYS A 1 207 ? -16.245 -17.946 -32.998 1.00 40.97 207 CYS A N 1
ATOM 1622 C CA . CYS A 1 207 ? -14.878 -17.806 -32.506 1.00 40.97 207 CYS A CA 1
ATOM 1623 C C . CYS A 1 207 ? -14.837 -18.252 -31.038 1.00 40.97 207 CYS A C 1
ATOM 1625 O O . CYS A 1 207 ? -14.791 -17.444 -30.112 1.00 40.97 207 CYS A O 1
ATOM 1627 N N . VAL A 1 208 ? -14.873 -19.569 -30.831 1.00 43.09 208 VAL A N 1
ATOM 1628 C CA . VAL A 1 208 ? -14.310 -20.206 -29.647 1.00 43.09 208 VAL A CA 1
ATOM 1629 C C . VAL A 1 208 ? -12.830 -19.844 -29.659 1.00 43.09 208 VAL A C 1
ATOM 1631 O O . VAL A 1 208 ? -12.095 -20.242 -30.561 1.00 43.09 208 VAL A O 1
ATOM 1634 N N . ALA A 1 209 ? -12.390 -19.053 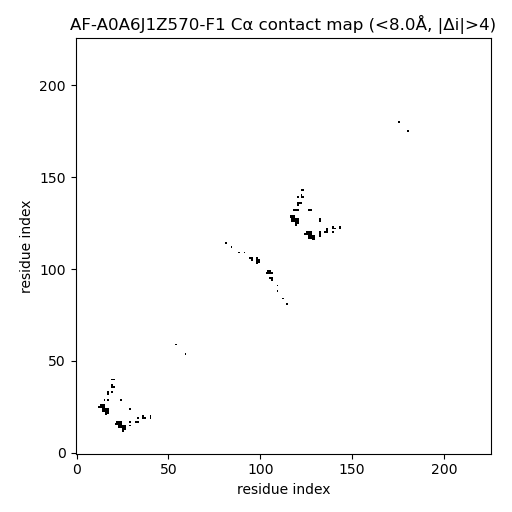-28.684 1.00 43.50 209 ALA A N 1
ATOM 1635 C CA . ALA A 1 209 ? -10.973 -18.844 -28.437 1.00 43.50 209 ALA A CA 1
ATOM 1636 C C . ALA A 1 209 ? -10.368 -20.173 -27.956 1.00 43.50 209 ALA A C 1
ATOM 1638 O O . ALA A 1 209 ? -10.318 -20.469 -26.764 1.00 43.50 209 ALA A O 1
ATOM 1639 N N . VAL A 1 210 ? -9.957 -21.003 -28.913 1.00 46.44 210 VAL A N 1
ATOM 1640 C CA . VAL A 1 210 ? -9.099 -22.161 -28.685 1.00 46.44 210 VAL A CA 1
ATOM 1641 C C . VAL A 1 210 ? -7.701 -21.613 -28.418 1.00 46.44 210 VAL A C 1
ATOM 1643 O O . VAL A 1 210 ? -7.019 -21.137 -29.323 1.00 46.44 210 VAL A O 1
ATOM 1646 N N . TYR A 1 211 ? -7.280 -21.644 -27.157 1.00 48.19 211 TYR A N 1
ATOM 1647 C CA . TYR A 1 211 ? -5.875 -21.472 -26.807 1.00 48.19 211 TYR A CA 1
ATOM 1648 C C . TYR A 1 211 ? -5.092 -22.689 -27.327 1.00 48.19 211 TYR A C 1
ATOM 1650 O O . TYR A 1 211 ? -5.457 -23.816 -26.981 1.00 48.19 211 TYR A O 1
ATOM 1658 N N . PRO A 1 212 ? -4.026 -22.519 -28.130 1.00 54.88 212 PRO A N 1
ATOM 1659 C CA . PRO A 1 212 ? -3.158 -23.633 -28.481 1.00 54.88 212 PRO A CA 1
ATOM 1660 C C . PRO A 1 212 ? -2.439 -24.143 -27.226 1.00 54.88 212 PRO A C 1
ATOM 1662 O O . PRO A 1 212 ? -1.832 -23.380 -26.470 1.00 54.88 212 PRO A O 1
ATOM 1665 N N . GLY A 1 213 ? -2.567 -25.452 -27.003 1.00 44.44 213 GLY A N 1
ATOM 1666 C CA . GLY A 1 213 ? -2.054 -26.175 -25.848 1.00 44.44 213 GLY A CA 1
ATOM 1667 C C . GLY A 1 213 ? -0.543 -26.044 -25.677 1.00 44.44 213 GLY A C 1
ATOM 1668 O O . GLY A 1 213 ? 0.241 -26.245 -26.603 1.00 44.44 213 GLY A O 1
ATOM 1669 N N . MET A 1 214 ? -0.147 -25.736 -24.446 1.00 51.19 214 MET A N 1
ATOM 1670 C CA . MET A 1 214 ? 1.235 -25.769 -23.989 1.00 51.19 214 MET A CA 1
ATOM 1671 C C . MET A 1 214 ? 1.593 -27.226 -23.624 1.00 51.19 214 MET A C 1
ATOM 1673 O O . MET A 1 214 ? 0.854 -27.839 -22.849 1.00 51.19 214 MET A O 1
ATOM 1677 N N . PRO A 1 215 ? 2.680 -27.816 -24.155 1.00 64.31 215 PRO A N 1
ATOM 1678 C CA . PRO A 1 215 ? 3.038 -29.202 -23.860 1.00 64.31 215 PRO A CA 1
ATOM 1679 C C . PRO A 1 215 ? 3.567 -29.366 -22.420 1.00 64.31 215 PRO A C 1
ATOM 1681 O O . PRO A 1 215 ? 4.287 -28.490 -21.925 1.00 64.31 215 PRO A O 1
ATOM 1684 N N . PRO A 1 216 ? 3.273 -30.492 -21.743 1.00 60.00 216 PRO A N 1
ATOM 1685 C CA . PRO A 1 216 ? 3.789 -30.767 -20.408 1.00 60.00 216 PRO A CA 1
ATOM 1686 C C . PRO A 1 216 ? 5.290 -31.085 -20.457 1.00 60.00 216 PRO A C 1
ATOM 1688 O O . PRO A 1 216 ? 5.729 -32.033 -21.106 1.00 60.00 216 PRO A O 1
ATOM 1691 N N . LYS A 1 217 ? 6.098 -30.315 -19.720 1.00 52.81 217 LYS A N 1
ATOM 1692 C CA . LYS A 1 217 ? 7.480 -30.682 -19.381 1.00 52.81 217 LYS A CA 1
ATOM 1693 C C . LYS A 1 217 ? 7.442 -31.771 -18.302 1.00 52.81 217 LYS A C 1
ATOM 1695 O O . LYS A 1 217 ? 7.491 -31.472 -17.113 1.00 52.81 217 LYS A O 1
ATOM 1700 N N . GLY A 1 218 ? 7.325 -33.026 -18.732 1.00 42.81 218 GLY A N 1
ATOM 1701 C CA . GLY A 1 218 ? 7.673 -34.190 -17.921 1.00 42.81 218 GLY A CA 1
ATOM 1702 C C . GLY A 1 218 ? 9.192 -34.265 -17.772 1.00 42.81 218 GLY A C 1
ATOM 1703 O O . GLY A 1 218 ? 9.907 -34.355 -18.766 1.00 42.81 218 GLY A O 1
ATOM 1704 N N . GLY A 1 219 ? 9.682 -34.153 -16.540 1.00 45.53 219 GLY A N 1
ATOM 1705 C CA . GLY A 1 219 ? 11.076 -34.391 -16.180 1.00 45.53 219 GLY A CA 1
ATOM 1706 C C . GLY A 1 219 ? 11.131 -35.551 -15.200 1.00 45.53 219 GLY A C 1
ATOM 1707 O O . GLY A 1 219 ? 10.949 -35.350 -13.999 1.00 45.53 219 GLY A O 1
ATOM 1708 N N . GLU A 1 220 ? 11.334 -36.753 -15.734 1.00 50.75 220 GLU A N 1
ATOM 1709 C CA . GLU A 1 220 ? 11.679 -37.954 -14.979 1.00 50.75 220 GLU A CA 1
ATOM 1710 C C . GLU A 1 220 ? 12.919 -37.698 -14.117 1.00 50.75 220 GLU A C 1
ATOM 1712 O O . GLU A 1 220 ? 13.977 -37.295 -14.601 1.00 50.75 220 GLU A O 1
ATOM 1717 N N . ARG A 1 221 ? 12.783 -37.956 -12.815 1.00 52.25 221 ARG A N 1
ATOM 1718 C CA . ARG A 1 221 ? 13.916 -38.180 -11.921 1.00 52.25 221 ARG A CA 1
ATOM 1719 C C . ARG A 1 221 ? 14.313 -39.640 -12.074 1.00 52.25 221 ARG A C 1
ATOM 1721 O O . ARG A 1 221 ? 13.670 -40.505 -11.490 1.00 52.25 221 ARG A O 1
ATOM 1728 N N . GLN A 1 222 ? 15.364 -39.905 -12.838 1.00 54.75 222 GLN A N 1
ATOM 1729 C CA . GLN A 1 222 ? 16.046 -41.188 -12.753 1.00 54.75 222 GLN A CA 1
ATOM 1730 C C . GLN A 1 222 ? 16.893 -41.190 -11.480 1.00 54.75 222 GLN A C 1
ATOM 1732 O O . GLN A 1 222 ? 17.849 -40.431 -11.327 1.00 54.75 222 GLN A O 1
ATOM 1737 N N . THR A 1 223 ? 16.467 -42.013 -10.531 1.00 51.78 223 THR A N 1
ATOM 1738 C CA . THR A 1 223 ? 17.281 -42.532 -9.438 1.00 51.78 223 THR A CA 1
ATOM 1739 C C . THR A 1 223 ? 18.325 -43.481 -10.018 1.00 51.78 223 THR A C 1
ATOM 1741 O O . THR A 1 223 ? 17.956 -44.477 -10.634 1.00 51.78 223 THR A O 1
ATOM 1744 N N . ALA A 1 224 ? 19.604 -43.189 -9.798 1.00 51.25 224 ALA A N 1
ATOM 1745 C CA . ALA A 1 224 ? 20.704 -44.119 -10.024 1.00 51.25 224 ALA A CA 1
ATOM 1746 C C . ALA A 1 224 ? 21.519 -44.233 -8.725 1.00 51.25 224 ALA A C 1
ATOM 1748 O O . ALA A 1 224 ? 22.144 -43.271 -8.285 1.00 51.25 224 ALA A O 1
ATOM 1749 N N . VAL A 1 225 ? 21.415 -45.407 -8.109 1.00 57.62 225 VAL A N 1
ATOM 1750 C CA . VAL A 1 225 ? 22.248 -46.029 -7.061 1.00 57.62 225 VAL A CA 1
ATOM 1751 C C . VAL A 1 225 ? 22.165 -47.526 -7.412 1.00 57.62 225 VAL A C 1
ATOM 1753 O O . VAL A 1 225 ? 21.074 -47.940 -7.827 1.00 57.62 225 VAL A O 1
ATOM 1756 N N . PRO A 1 226 ? 23.216 -48.355 -7.293 1.00 63.59 226 PRO A N 1
ATOM 1757 C CA . PRO A 1 226 ? 24.456 -48.197 -6.525 1.00 63.59 226 PRO A CA 1
ATOM 1758 C C . PRO A 1 226 ? 25.730 -47.939 -7.332 1.00 63.59 226 PRO A C 1
ATOM 1760 O O . PRO A 1 226 ? 25.795 -48.336 -8.516 1.00 63.59 226 PRO A O 1
#